Protein AF-A0A9X3XI86-F1 (afdb_monomer_lite)

pLDDT: mean 70.85, std 18.49, range [27.95, 94.06]

Radius of gyration: 23.56 Å; chains: 1; bounding box: 43×48×94 Å

Structure (mmCIF, N/CA/C/O backbone):
data_AF-A0A9X3XI86-F1
#
_entry.id   AF-A0A9X3XI86-F1
#
loop_
_atom_site.group_PDB
_atom_site.id
_atom_site.type_symbol
_atom_site.label_atom_id
_atom_site.label_alt_id
_atom_site.label_comp_id
_atom_site.label_asym_id
_atom_site.label_entity_id
_atom_site.label_seq_id
_atom_site.pdbx_PDB_ins_code
_atom_site.Cartn_x
_atom_site.Cartn_y
_atom_site.Cartn_z
_atom_site.occupancy
_atom_site.B_iso_or_equiv
_atom_site.auth_seq_id
_atom_site.auth_comp_id
_atom_site.auth_asym_id
_atom_site.auth_atom_id
_atom_site.pdbx_PDB_model_num
ATOM 1 N N . MET A 1 1 ? 13.837 18.001 6.842 1.00 54.91 1 MET A N 1
ATOM 2 C CA . MET A 1 1 ? 13.482 18.550 5.518 1.00 54.91 1 MET A CA 1
ATOM 3 C C . MET A 1 1 ? 12.473 17.592 4.917 1.00 54.91 1 MET A C 1
ATOM 5 O O . MET A 1 1 ? 12.705 16.396 5.018 1.00 54.91 1 MET A O 1
ATOM 9 N N . THR A 1 2 ? 11.344 18.091 4.417 1.00 64.25 2 THR A N 1
ATOM 10 C CA . THR A 1 2 ? 10.268 17.255 3.860 1.00 64.25 2 THR A CA 1
ATOM 11 C C . THR A 1 2 ? 10.349 17.310 2.344 1.00 64.25 2 THR A C 1
ATOM 13 O O . THR A 1 2 ? 10.398 18.408 1.793 1.00 64.25 2 THR A O 1
ATOM 16 N N . TYR A 1 3 ? 10.359 16.147 1.701 1.00 71.31 3 TYR A N 1
ATOM 17 C CA . TYR A 1 3 ? 10.294 16.020 0.246 1.00 71.31 3 TYR A CA 1
ATOM 18 C C . TYR A 1 3 ? 8.875 15.654 -0.180 1.00 71.31 3 TYR A C 1
ATOM 20 O O . TYR A 1 3 ? 8.107 15.098 0.607 1.00 71.31 3 TYR A O 1
ATOM 28 N N . TYR A 1 4 ? 8.524 15.935 -1.426 1.00 71.50 4 TYR A N 1
ATOM 29 C CA . TYR A 1 4 ? 7.213 15.610 -1.976 1.00 71.50 4 TYR A CA 1
ATOM 30 C C . TYR A 1 4 ? 7.333 14.758 -3.226 1.00 71.50 4 TYR A C 1
ATOM 32 O O . TYR A 1 4 ? 8.160 15.018 -4.095 1.00 71.50 4 TYR A O 1
ATOM 40 N N . TRP A 1 5 ? 6.439 13.782 -3.352 1.00 74.62 5 TRP A N 1
ATOM 41 C CA . TRP A 1 5 ? 6.165 13.116 -4.615 1.00 74.62 5 TRP A CA 1
ATOM 42 C C . TRP A 1 5 ? 4.811 13.577 -5.151 1.00 74.62 5 TRP A C 1
ATOM 44 O O . TRP A 1 5 ? 3.787 13.479 -4.475 1.00 74.62 5 TRP A O 1
ATOM 54 N N . ARG A 1 6 ? 4.800 14.097 -6.379 1.00 72.06 6 ARG A N 1
ATOM 55 C CA . ARG A 1 6 ? 3.582 14.482 -7.097 1.00 72.06 6 ARG A CA 1
ATOM 56 C C . ARG A 1 6 ? 3.394 13.578 -8.305 1.00 72.06 6 ARG A C 1
ATOM 58 O O . ARG A 1 6 ? 4.277 13.476 -9.163 1.00 72.06 6 ARG A O 1
ATOM 65 N N . HIS A 1 7 ? 2.235 12.932 -8.372 1.00 72.69 7 HIS A N 1
ATOM 66 C CA . HIS A 1 7 ? 1.850 12.118 -9.517 1.00 72.69 7 HIS A CA 1
ATOM 67 C C . HIS A 1 7 ? 0.662 12.741 -10.247 1.00 72.69 7 HIS A C 1
ATOM 69 O O . HIS A 1 7 ? -0.408 12.949 -9.669 1.00 72.69 7 HIS A O 1
ATOM 75 N N . PHE A 1 8 ? 0.865 13.030 -11.529 1.00 71.62 8 PHE A N 1
ATOM 76 C CA . PHE A 1 8 ? -0.151 13.559 -12.427 1.00 71.62 8 PHE A CA 1
ATOM 77 C C . PHE A 1 8 ? -0.636 12.452 -13.353 1.00 71.62 8 PHE A C 1
ATOM 79 O O . PHE A 1 8 ? 0.160 11.746 -13.971 1.00 71.62 8 PHE A O 1
ATOM 86 N N . THR A 1 9 ? -1.947 12.335 -13.487 1.00 69.12 9 THR A N 1
ATOM 87 C CA . THR A 1 9 ? -2.569 11.364 -14.384 1.00 69.12 9 THR A CA 1
ATOM 88 C C . THR A 1 9 ? -3.801 11.964 -15.015 1.00 69.12 9 THR A C 1
ATOM 90 O O . THR A 1 9 ? -4.471 12.821 -14.441 1.00 69.12 9 THR A O 1
ATOM 93 N N . THR A 1 10 ? -4.079 11.511 -16.224 1.00 68.56 10 THR A N 1
ATOM 94 C CA . THR A 1 10 ? -5.222 11.970 -17.012 1.00 68.56 10 THR A CA 1
ATOM 95 C C . THR A 1 10 ? -6.492 11.173 -16.709 1.00 68.56 10 THR A C 1
ATOM 97 O O . THR A 1 10 ? -7.590 11.662 -16.966 1.00 68.56 10 THR A O 1
ATOM 100 N N . SER A 1 11 ? -6.365 9.983 -16.108 1.00 70.44 11 SER A N 1
ATOM 101 C CA . SER A 1 11 ? -7.483 9.067 -15.845 1.00 70.44 11 SER A CA 1
ATOM 102 C C . SER A 1 11 ? -7.359 8.345 -14.486 1.00 70.44 11 SER A C 1
ATOM 104 O O . SER A 1 11 ? -7.201 7.121 -14.448 1.00 70.44 11 SER A O 1
ATOM 106 N N . PRO A 1 12 ? -7.464 9.069 -13.351 1.00 70.19 12 PRO A N 1
ATOM 107 C CA . PRO A 1 12 ? -7.212 8.545 -12.007 1.00 70.19 12 PRO A CA 1
ATOM 108 C C . PRO A 1 12 ? -7.866 7.208 -11.669 1.00 70.19 12 PRO A C 1
ATOM 110 O O . PRO A 1 12 ? -7.218 6.226 -11.300 1.00 70.19 12 PRO A O 1
ATOM 113 N N . THR A 1 13 ? -9.186 7.193 -11.803 1.00 74.19 13 THR A N 1
ATOM 114 C CA . THR A 1 13 ? -10.048 6.093 -11.393 1.00 74.19 13 THR A CA 1
ATOM 115 C C . THR A 1 13 ? -9.864 4.894 -12.309 1.00 74.19 13 THR A C 1
ATOM 117 O O . THR A 1 13 ? -9.854 3.755 -11.850 1.00 74.19 13 THR A O 1
ATOM 120 N N . GLU A 1 14 ? -9.664 5.143 -13.603 1.00 78.38 14 GLU A N 1
ATOM 121 C CA . GLU A 1 14 ? -9.429 4.093 -14.588 1.00 78.38 14 GLU A CA 1
ATOM 122 C C . GLU A 1 14 ? -8.083 3.404 -14.349 1.00 78.38 14 GLU A C 1
ATOM 124 O O . GLU A 1 14 ? -8.016 2.174 -14.330 1.00 78.38 14 GLU A O 1
ATOM 129 N N . THR A 1 15 ? -7.018 4.176 -14.111 1.00 80.38 15 THR A N 1
ATOM 130 C CA . THR A 1 15 ? -5.682 3.630 -13.845 1.00 80.38 15 THR A CA 1
ATOM 131 C C . THR A 1 15 ? -5.678 2.810 -12.557 1.00 80.38 15 THR A C 1
ATOM 133 O O . THR A 1 15 ? -5.161 1.694 -12.554 1.00 80.38 15 THR A O 1
ATOM 136 N N . ALA A 1 16 ? -6.320 3.300 -11.492 1.00 80.75 16 ALA A N 1
ATOM 137 C CA . ALA A 1 16 ? -6.490 2.564 -10.239 1.00 80.75 16 ALA A CA 1
ATOM 138 C C . ALA A 1 16 ? -7.275 1.251 -10.429 1.00 80.75 16 ALA A C 1
ATOM 140 O O . ALA A 1 16 ? -6.843 0.196 -9.960 1.00 80.75 16 ALA A O 1
ATOM 141 N N . ALA A 1 17 ? -8.388 1.285 -11.168 1.00 82.94 17 ALA A N 1
ATOM 142 C CA . ALA A 1 17 ? -9.198 0.100 -11.445 1.00 82.94 17 ALA A CA 1
ATOM 143 C C . ALA A 1 17 ? -8.429 -0.949 -12.263 1.00 82.94 17 ALA A C 1
ATOM 145 O O . ALA A 1 17 ? -8.437 -2.133 -11.917 1.00 82.94 17 ALA A O 1
ATOM 146 N N . LYS A 1 18 ? -7.715 -0.522 -13.314 1.00 86.69 18 LYS A N 1
ATOM 147 C CA . LYS A 1 18 ? -6.845 -1.401 -14.109 1.00 86.69 18 LYS A CA 1
ATOM 148 C C . LYS A 1 18 ? -5.740 -2.010 -13.254 1.00 86.69 18 LYS A C 1
ATOM 150 O O . LYS A 1 18 ? -5.465 -3.198 -13.382 1.00 86.69 18 LYS A O 1
ATOM 155 N N . ALA A 1 19 ? -5.154 -1.223 -12.358 1.00 84.75 19 ALA A N 1
ATOM 156 C CA . ALA A 1 19 ? -4.102 -1.682 -11.471 1.00 84.75 19 ALA A CA 1
ATOM 157 C C . ALA A 1 19 ? -4.586 -2.770 -10.501 1.00 84.75 19 ALA A C 1
ATOM 159 O O . ALA A 1 19 ? -3.963 -3.824 -10.393 1.00 84.75 19 ALA A O 1
ATOM 160 N N . LEU A 1 20 ? -5.741 -2.577 -9.860 1.00 86.75 20 LEU A N 1
ATOM 161 C CA . LEU A 1 20 ? -6.353 -3.614 -9.025 1.00 86.75 20 LEU A CA 1
ATOM 162 C C . LEU A 1 20 ? -6.705 -4.864 -9.846 1.00 86.75 20 LEU A C 1
ATOM 164 O O . LEU A 1 20 ? -6.421 -5.982 -9.415 1.00 86.75 20 LEU A O 1
ATOM 168 N N . ALA A 1 21 ? -7.260 -4.697 -11.049 1.00 87.50 21 ALA A N 1
ATOM 169 C CA . ALA A 1 21 ? -7.596 -5.817 -11.928 1.00 87.50 21 ALA A CA 1
ATOM 170 C C . ALA A 1 21 ? -6.358 -6.640 -12.317 1.00 87.50 21 ALA A C 1
ATOM 172 O O . ALA A 1 21 ? -6.365 -7.865 -12.192 1.00 87.50 21 ALA A O 1
ATOM 173 N N . SER A 1 22 ? -5.270 -5.983 -12.721 1.00 87.25 22 SER A N 1
ATOM 174 C CA . SER A 1 22 ? -4.024 -6.662 -13.082 1.00 87.25 22 SER A CA 1
ATOM 175 C C . SER A 1 22 ? -3.364 -7.360 -11.893 1.00 87.25 22 SER A C 1
ATOM 177 O O . SER A 1 22 ? -2.731 -8.402 -12.077 1.00 87.25 22 SER A O 1
ATOM 179 N N . ALA A 1 23 ? -3.511 -6.824 -10.673 1.00 85.12 23 ALA A N 1
ATOM 180 C CA . ALA A 1 23 ? -3.003 -7.449 -9.447 1.00 85.12 23 ALA A CA 1
ATOM 181 C C . ALA A 1 23 ? -3.769 -8.732 -9.146 1.00 85.12 23 ALA A C 1
ATOM 183 O O . ALA A 1 23 ? -3.166 -9.785 -8.938 1.00 85.12 23 ALA A O 1
ATOM 184 N N . ARG A 1 24 ? -5.103 -8.659 -9.184 1.00 86.00 24 ARG A N 1
ATOM 185 C CA . ARG A 1 24 ? -5.974 -9.812 -8.935 1.00 86.00 24 ARG A CA 1
ATOM 186 C C . ARG A 1 24 ? -5.757 -10.918 -9.968 1.00 86.00 24 ARG A C 1
ATOM 188 O O . ARG A 1 24 ? -5.639 -12.080 -9.599 1.00 86.00 24 ARG A O 1
ATOM 195 N N . ASN A 1 25 ? -5.624 -10.552 -11.241 1.00 84.75 25 ASN A N 1
ATOM 196 C CA . ASN A 1 25 ? -5.442 -11.510 -12.334 1.00 84.75 25 ASN A CA 1
ATOM 197 C C . ASN A 1 25 ? -3.993 -12.003 -12.485 1.00 84.75 25 ASN A C 1
ATOM 199 O O . ASN A 1 25 ? -3.723 -12.859 -13.325 1.00 84.75 25 ASN A O 1
ATOM 203 N N . GLY A 1 26 ? -3.040 -11.450 -11.724 1.00 80.50 26 GLY A N 1
ATOM 204 C CA . GLY A 1 26 ? -1.619 -11.787 -11.849 1.00 80.50 26 GLY A CA 1
ATOM 205 C C . GLY A 1 26 ? -1.005 -11.410 -13.206 1.00 80.50 26 GLY A C 1
ATOM 206 O O . GLY A 1 26 ? 0.041 -11.947 -13.577 1.00 80.50 26 GLY A O 1
ATOM 207 N N . SER A 1 27 ? -1.638 -10.497 -13.951 1.00 83.75 27 SER A N 1
ATOM 208 C CA . SER A 1 27 ? -1.278 -10.136 -15.329 1.00 83.75 27 SER A CA 1
ATOM 209 C C . SER A 1 27 ? -0.335 -8.937 -15.428 1.00 83.75 27 SER A C 1
ATOM 211 O O . SER A 1 27 ? 0.081 -8.584 -16.526 1.00 83.75 27 SER A O 1
ATOM 213 N N . PHE A 1 28 ? 0.058 -8.316 -14.310 1.00 78.06 28 PHE A N 1
ATOM 214 C CA . PHE A 1 28 ? 0.953 -7.149 -14.321 1.00 78.06 28 PHE A CA 1
ATOM 215 C C . PHE A 1 28 ? 2.247 -7.358 -15.128 1.00 78.06 28 PHE A C 1
ATOM 217 O O . PHE A 1 28 ? 2.716 -6.442 -15.798 1.00 78.06 28 PHE A O 1
ATOM 224 N N . ALA A 1 29 ? 2.826 -8.561 -15.075 1.00 73.06 29 ALA A N 1
ATOM 225 C CA . ALA A 1 29 ? 4.054 -8.889 -15.802 1.00 73.06 29 ALA A CA 1
ATOM 226 C C . ALA A 1 29 ? 3.858 -8.944 -17.330 1.00 73.06 29 ALA A C 1
ATOM 228 O O . ALA A 1 29 ? 4.818 -8.788 -18.078 1.00 73.06 29 ALA A O 1
ATOM 229 N N . GLN A 1 30 ? 2.621 -9.144 -17.788 1.00 79.38 30 GLN A N 1
ATOM 230 C CA . GLN A 1 30 ? 2.249 -9.215 -19.204 1.00 79.38 30 GLN A CA 1
ATOM 231 C C . GLN A 1 30 ? 1.921 -7.831 -19.780 1.00 79.38 30 GLN A C 1
ATOM 233 O O . GLN A 1 30 ? 1.787 -7.684 -20.992 1.00 79.38 30 GLN A O 1
ATOM 238 N N . LEU A 1 31 ? 1.793 -6.812 -18.923 1.00 80.50 31 LEU A N 1
ATOM 239 C CA . LEU A 1 31 ? 1.524 -5.450 -19.359 1.00 80.50 31 LEU A CA 1
ATOM 240 C C . LEU A 1 31 ? 2.741 -4.860 -20.084 1.00 80.50 31 LEU A C 1
ATOM 242 O O . LEU A 1 31 ? 3.884 -5.094 -19.651 1.00 80.50 31 LEU A O 1
ATOM 246 N N . PRO A 1 32 ? 2.510 -4.019 -21.110 1.00 82.06 32 PRO A N 1
ATOM 247 C CA . PRO A 1 32 ? 3.543 -3.149 -21.652 1.00 82.06 32 PRO A CA 1
ATOM 248 C C . PRO A 1 32 ? 4.256 -2.376 -20.526 1.00 82.06 32 PRO A C 1
ATOM 250 O O . PRO A 1 32 ? 3.604 -1.997 -19.548 1.00 82.06 32 PRO A O 1
ATOM 253 N N . PRO A 1 33 ? 5.573 -2.113 -20.628 1.00 76.88 33 PRO A N 1
ATOM 254 C CA . PRO A 1 33 ? 6.335 -1.453 -19.563 1.00 76.88 33 PRO A CA 1
ATOM 255 C C . PRO A 1 33 ? 5.711 -0.144 -19.057 1.00 76.88 33 PRO A C 1
ATOM 257 O O . PRO A 1 33 ? 5.650 0.076 -17.851 1.00 76.88 33 PRO A O 1
ATOM 260 N N . ILE A 1 34 ? 5.180 0.683 -19.962 1.00 76.56 34 ILE A N 1
ATOM 261 C CA . ILE A 1 34 ? 4.503 1.946 -19.626 1.00 76.56 34 ILE A CA 1
ATOM 262 C C . ILE A 1 34 ? 3.240 1.705 -18.787 1.00 76.56 34 ILE A C 1
ATOM 264 O O . ILE A 1 34 ? 3.081 2.299 -17.721 1.00 76.56 34 ILE A O 1
ATOM 268 N N . ASP A 1 35 ? 2.373 0.777 -19.196 1.00 80.50 35 ASP A N 1
ATOM 269 C CA . ASP A 1 35 ? 1.146 0.464 -18.452 1.00 80.50 35 ASP A CA 1
ATOM 270 C C . ASP A 1 35 ? 1.438 -0.185 -17.100 1.00 80.50 35 ASP A C 1
ATOM 272 O O . ASP A 1 35 ? 0.743 0.071 -16.116 1.00 80.50 35 ASP A O 1
ATOM 276 N N . ARG A 1 36 ? 2.506 -0.982 -17.026 1.00 79.38 36 ARG A N 1
ATOM 277 C CA . ARG A 1 36 ? 2.988 -1.568 -15.775 1.00 79.38 36 ARG A CA 1
ATOM 278 C C . ARG A 1 36 ? 3.418 -0.490 -14.787 1.00 79.38 36 ARG A C 1
ATOM 280 O O . ARG A 1 36 ? 3.022 -0.543 -13.627 1.00 79.38 36 ARG A O 1
ATOM 287 N N . VAL A 1 37 ? 4.186 0.498 -15.245 1.00 76.88 37 VAL A N 1
ATOM 288 C CA . VAL A 1 37 ? 4.617 1.648 -14.436 1.00 76.88 37 VAL A CA 1
ATOM 289 C C . VAL A 1 37 ? 3.412 2.444 -13.940 1.00 76.88 37 VAL A C 1
ATOM 291 O O . VAL A 1 37 ? 3.313 2.706 -12.741 1.00 76.88 37 VAL A O 1
ATOM 294 N N . ARG A 1 38 ? 2.482 2.800 -14.835 1.00 78.19 38 ARG A N 1
ATOM 295 C CA . ARG A 1 38 ? 1.251 3.535 -14.491 1.00 78.19 38 ARG A CA 1
ATOM 296 C C . ARG A 1 38 ? 0.464 2.827 -13.397 1.00 78.19 38 ARG A C 1
ATOM 298 O O . ARG A 1 38 ? 0.129 3.416 -12.372 1.00 78.19 38 ARG A O 1
ATOM 305 N N . GLN A 1 39 ? 0.215 1.536 -13.593 1.00 82.56 39 GLN A N 1
ATOM 306 C CA . GLN A 1 39 ? -0.562 0.744 -12.652 1.00 82.56 39 GLN A CA 1
ATOM 307 C C . GLN A 1 39 ? 0.183 0.518 -11.328 1.00 82.56 39 GLN A C 1
ATOM 309 O O . GLN A 1 39 ? -0.446 0.530 -10.275 1.00 82.56 39 GLN A O 1
ATOM 314 N N . LEU A 1 40 ? 1.515 0.385 -11.332 1.00 79.69 40 LEU A N 1
ATOM 315 C CA . LEU A 1 40 ? 2.283 0.275 -10.087 1.00 79.69 40 LEU A CA 1
ATOM 316 C C . LEU A 1 40 ? 2.269 1.569 -9.280 1.00 79.69 40 LEU A C 1
ATOM 318 O O . LEU A 1 40 ? 2.055 1.522 -8.072 1.00 79.69 40 LEU A O 1
ATOM 322 N N . ARG A 1 41 ? 2.414 2.726 -9.934 1.00 79.31 41 ARG A N 1
ATOM 323 C CA . ARG A 1 41 ? 2.249 4.032 -9.278 1.00 79.31 41 ARG A CA 1
ATOM 324 C C . ARG A 1 41 ? 0.863 4.161 -8.655 1.00 79.31 41 ARG A C 1
ATOM 326 O O . ARG A 1 41 ? 0.759 4.547 -7.495 1.00 79.31 41 ARG A O 1
ATOM 333 N N . ALA A 1 42 ? -0.182 3.768 -9.383 1.00 80.19 42 ALA A N 1
ATOM 334 C CA . ALA A 1 42 ? -1.543 3.775 -8.860 1.00 80.19 42 ALA A CA 1
ATOM 335 C C . ALA A 1 42 ? -1.717 2.836 -7.653 1.00 80.19 42 ALA A C 1
ATOM 337 O O . ALA A 1 42 ? -2.296 3.252 -6.654 1.00 80.19 42 ALA A O 1
ATOM 338 N N . LEU A 1 43 ? -1.170 1.613 -7.684 1.00 80.19 43 LEU A N 1
ATOM 339 C CA . LEU A 1 43 ? -1.210 0.707 -6.525 1.00 80.19 43 LEU A CA 1
ATOM 340 C C . LEU A 1 43 ? -0.489 1.277 -5.305 1.00 80.19 43 LEU A C 1
ATOM 342 O O . LEU A 1 43 ? -0.995 1.159 -4.196 1.00 80.19 43 LEU A O 1
ATOM 346 N N . LEU A 1 44 ? 0.671 1.908 -5.486 1.00 80.12 44 LEU A N 1
ATOM 347 C CA . LEU A 1 44 ? 1.404 2.520 -4.376 1.00 80.12 44 LEU A CA 1
ATOM 348 C C . LEU A 1 44 ? 0.621 3.678 -3.751 1.00 80.12 44 LEU A C 1
ATOM 350 O O . LEU A 1 44 ? 0.608 3.829 -2.531 1.00 80.12 44 LEU A O 1
ATOM 354 N N . LEU A 1 45 ? -0.075 4.464 -4.571 1.00 79.19 45 LEU A N 1
ATOM 355 C CA . LEU A 1 45 ? -0.953 5.528 -4.089 1.00 79.19 45 LEU A CA 1
ATOM 356 C C . LEU A 1 45 ? -2.149 4.962 -3.324 1.00 79.19 45 LEU A C 1
ATOM 358 O O . LEU A 1 45 ? -2.427 5.420 -2.218 1.00 79.19 45 LEU A O 1
ATOM 362 N N . LEU A 1 46 ? -2.793 3.916 -3.850 1.00 81.31 46 LEU A N 1
ATOM 363 C CA . LEU A 1 46 ? -3.863 3.198 -3.151 1.00 81.31 46 LEU A CA 1
ATOM 364 C C . LEU A 1 46 ? -3.380 2.592 -1.830 1.00 81.31 46 LEU A C 1
ATOM 366 O O . LEU A 1 46 ? -4.097 2.640 -0.837 1.00 81.31 46 LEU A O 1
ATOM 370 N N . SER A 1 47 ? -2.154 2.071 -1.795 1.00 84.38 47 SER A N 1
ATOM 371 C CA . SER A 1 47 ? -1.528 1.524 -0.594 1.00 84.38 47 SER A CA 1
ATOM 372 C C . SER A 1 47 ? -1.365 2.580 0.496 1.00 84.38 47 SER A C 1
ATOM 374 O O . SER A 1 47 ? -1.690 2.322 1.653 1.00 84.38 47 SER A O 1
ATOM 376 N N . LEU A 1 48 ? -0.839 3.756 0.143 1.00 83.75 48 LEU A N 1
ATOM 377 C CA . LEU A 1 48 ? -0.616 4.846 1.093 1.00 83.75 48 LEU A CA 1
ATOM 378 C C . LEU A 1 48 ? -1.925 5.518 1.516 1.00 83.75 48 LEU A C 1
ATOM 380 O O . LEU A 1 48 ? -2.054 5.877 2.680 1.00 83.75 48 LEU A O 1
ATOM 384 N N . GLN A 1 49 ? -2.896 5.645 0.608 1.00 82.00 49 GLN A N 1
ATOM 385 C CA . GLN A 1 49 ? -4.241 6.126 0.931 1.00 82.00 49 GLN A CA 1
ATOM 386 C C . GLN A 1 49 ? -4.968 5.144 1.849 1.00 82.00 49 GLN A C 1
ATOM 388 O O . GLN A 1 49 ? -5.498 5.543 2.875 1.00 82.00 49 GLN A O 1
ATOM 393 N N . GLY A 1 50 ? -4.975 3.852 1.518 1.00 84.50 50 GLY A N 1
ATOM 394 C CA . GLY A 1 50 ? -5.603 2.829 2.350 1.00 84.50 50 GLY A CA 1
ATOM 395 C C . GLY A 1 50 ? -4.974 2.763 3.741 1.00 84.50 50 GLY A C 1
ATOM 396 O O . GLY A 1 50 ? -5.682 2.575 4.726 1.00 84.50 50 GLY A O 1
ATOM 397 N N . ALA A 1 51 ? -3.659 2.988 3.841 1.00 88.06 51 ALA A N 1
ATOM 398 C CA . ALA A 1 51 ? -2.952 3.018 5.115 1.00 88.06 51 ALA A CA 1
ATOM 399 C C . ALA A 1 51 ? -3.435 4.122 6.068 1.00 88.06 51 ALA A C 1
ATOM 401 O O . ALA A 1 51 ? -3.272 3.965 7.276 1.00 88.06 51 ALA A O 1
ATOM 402 N N . THR A 1 52 ? -4.052 5.201 5.570 1.00 85.94 52 THR A N 1
ATOM 403 C CA . THR A 1 52 ? -4.584 6.251 6.449 1.00 85.94 52 THR A CA 1
ATOM 404 C C . THR A 1 52 ? -5.876 5.849 7.153 1.00 85.94 52 THR A C 1
ATOM 406 O O . THR A 1 52 ? -6.239 6.479 8.145 1.00 85.94 52 THR A O 1
ATOM 409 N N . LEU A 1 53 ? -6.564 4.806 6.663 1.00 85.31 53 LEU A N 1
ATOM 410 C CA . LEU A 1 53 ? -7.858 4.338 7.173 1.00 85.31 53 LEU A CA 1
ATOM 411 C C . LEU A 1 53 ? -8.873 5.478 7.358 1.00 85.31 53 LEU A C 1
ATOM 413 O O . LEU A 1 53 ? -9.614 5.507 8.343 1.00 85.31 53 LEU A O 1
ATOM 417 N N . SER A 1 54 ? -8.852 6.432 6.427 1.00 77.81 54 SER A N 1
ATOM 418 C CA . SER A 1 54 ? -9.628 7.666 6.469 1.00 77.81 54 SER A CA 1
ATOM 419 C C . SER A 1 54 ? -10.083 8.060 5.065 1.00 77.81 54 SER A C 1
ATOM 421 O O . SER A 1 54 ? -9.334 7.910 4.094 1.00 77.81 54 SER A O 1
ATOM 423 N N . ASP A 1 55 ? -11.302 8.590 4.964 1.00 69.81 55 ASP A N 1
ATOM 424 C CA . ASP A 1 55 ? -11.812 9.247 3.757 1.00 69.81 55 ASP A CA 1
ATOM 425 C C . ASP A 1 55 ? -11.531 10.760 3.747 1.00 69.81 55 ASP A C 1
ATOM 427 O O . ASP A 1 55 ? -11.803 11.438 2.753 1.00 69.81 55 ASP A O 1
ATOM 431 N N . ALA A 1 56 ? -10.956 11.296 4.830 1.00 67.25 56 ALA A N 1
ATOM 432 C CA . ALA A 1 56 ? -10.585 12.698 4.909 1.00 67.25 56 ALA A CA 1
ATOM 433 C C . ALA A 1 56 ? -9.359 12.988 4.023 1.00 67.25 56 ALA A C 1
ATOM 435 O O . ALA A 1 56 ? -8.375 12.239 4.056 1.00 67.25 56 ALA A O 1
ATOM 436 N N . PRO A 1 57 ? -9.373 14.095 3.259 1.00 56.66 57 PRO A N 1
ATOM 437 C CA . PRO A 1 57 ? -8.217 14.507 2.481 1.00 56.66 57 PRO A CA 1
ATOM 438 C C . PRO A 1 57 ? -7.062 14.863 3.422 1.00 56.66 57 PRO A C 1
ATOM 440 O O . PRO A 1 57 ? -7.196 15.712 4.303 1.00 56.66 57 PRO A O 1
ATOM 443 N N . GLY A 1 58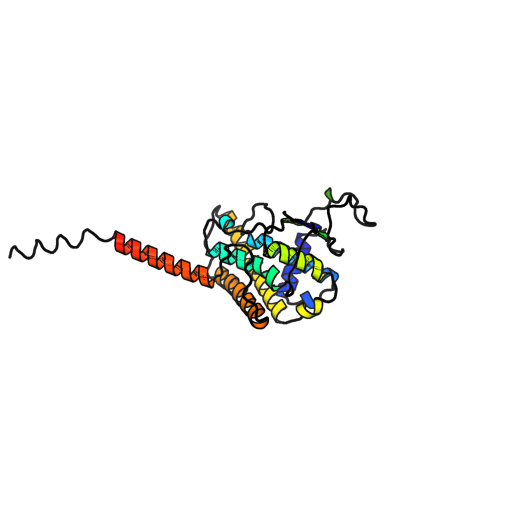 ? -5.917 14.218 3.221 1.00 62.44 58 GLY A N 1
ATOM 444 C CA . GLY A 1 58 ? -4.707 14.434 4.004 1.00 62.44 58 GLY A CA 1
ATOM 445 C C . GLY A 1 58 ? -3.449 14.136 3.189 1.00 62.44 58 GLY A C 1
ATOM 446 O O . GLY A 1 58 ? -3.539 13.534 2.114 1.00 62.44 58 GLY A O 1
ATOM 447 N N . PRO A 1 59 ? -2.271 14.573 3.664 1.00 64.00 59 PRO A N 1
ATOM 448 C CA . PRO A 1 59 ? -1.009 14.234 3.024 1.00 64.00 59 PRO A CA 1
ATOM 449 C C . PRO A 1 59 ? -0.807 12.716 3.048 1.00 64.00 59 PRO A C 1
ATOM 451 O O . PRO A 1 59 ? -0.743 12.093 4.107 1.00 64.00 59 PRO A O 1
ATOM 454 N N . LEU A 1 60 ? -0.693 12.105 1.867 1.00 67.81 60 LEU A N 1
ATOM 455 C CA . LEU A 1 60 ? -0.413 10.673 1.780 1.00 67.81 60 LEU A CA 1
ATOM 456 C C . LEU A 1 60 ? 1.000 10.407 2.277 1.00 67.81 60 LEU A C 1
ATOM 458 O O . LEU A 1 60 ? 1.917 11.165 1.963 1.00 67.81 60 LEU A O 1
ATOM 462 N N . GLY A 1 61 ? 1.175 9.313 3.016 1.00 65.50 61 GLY A N 1
ATOM 463 C CA . GLY A 1 61 ? 2.482 8.930 3.535 1.00 65.50 61 GLY A CA 1
ATOM 464 C C . GLY A 1 61 ? 2.891 9.617 4.840 1.00 65.50 61 GLY A C 1
ATOM 465 O O . GLY A 1 61 ? 3.934 9.251 5.382 1.00 65.50 61 GLY A O 1
ATOM 466 N N . ASP A 1 62 ? 2.082 10.531 5.382 1.00 76.56 62 ASP A N 1
ATOM 467 C CA . ASP A 1 62 ? 2.213 11.013 6.763 1.00 76.56 62 ASP A CA 1
ATOM 468 C C . ASP A 1 62 ? 1.566 10.004 7.722 1.00 76.56 62 ASP A C 1
ATOM 470 O O . ASP A 1 62 ? 0.426 10.138 8.167 1.00 76.56 62 ASP A O 1
ATOM 474 N N . LEU A 1 63 ? 2.270 8.892 7.925 1.00 80.81 63 LEU A N 1
ATOM 475 C CA . LEU A 1 63 ? 1.797 7.770 8.723 1.00 80.81 63 LEU A CA 1
ATOM 476 C C . LEU A 1 63 ? 2.484 7.785 10.085 1.00 80.81 63 LEU A C 1
ATOM 478 O O . LEU A 1 63 ? 3.708 7.871 10.173 1.00 80.81 63 LEU A O 1
ATOM 482 N N . GLY A 1 64 ? 1.691 7.628 11.141 1.00 83.25 64 GLY A N 1
ATOM 483 C CA . GLY A 1 64 ? 2.189 7.530 12.505 1.00 83.25 64 GLY A CA 1
ATOM 484 C C . GLY A 1 64 ? 1.147 6.944 13.460 1.00 83.25 64 GLY A C 1
ATOM 485 O O . GLY A 1 64 ? -0.035 6.881 13.120 1.00 83.25 64 GLY A O 1
ATOM 486 N N . PRO A 1 65 ? 1.544 6.523 14.674 1.00 82.88 65 PRO A N 1
ATOM 487 C CA . PRO A 1 65 ? 0.643 5.878 15.629 1.00 82.88 65 PRO A CA 1
ATOM 488 C C . PRO A 1 65 ? -0.534 6.762 16.052 1.00 82.88 65 PRO A C 1
ATOM 490 O O . PRO A 1 65 ? -1.620 6.254 16.331 1.00 82.88 65 PRO A O 1
ATOM 493 N N . SER A 1 66 ? -0.329 8.082 16.059 1.00 85.50 66 SER A N 1
ATOM 494 C CA . SER A 1 66 ? -1.354 9.088 16.354 1.00 85.50 66 SER A CA 1
ATOM 495 C C . SER A 1 66 ? -2.542 9.030 15.393 1.00 85.50 66 SER A C 1
ATOM 497 O O . SER A 1 66 ? -3.660 9.314 15.812 1.00 85.50 66 SER A O 1
ATOM 499 N N . LEU A 1 67 ? -2.330 8.602 14.143 1.00 84.81 67 LEU A N 1
ATOM 500 C CA . LEU A 1 67 ? -3.379 8.487 13.127 1.00 84.81 67 LEU A CA 1
ATOM 501 C C . LEU A 1 67 ? -4.449 7.452 13.499 1.00 84.81 67 LEU A C 1
ATOM 503 O O . LEU A 1 67 ? -5.599 7.553 13.082 1.00 84.81 67 LEU A O 1
ATOM 507 N N . TYR A 1 68 ? -4.080 6.458 14.306 1.00 86.81 68 TYR A N 1
ATOM 508 C CA . TYR A 1 68 ? -4.938 5.320 14.621 1.00 86.81 68 TYR A CA 1
ATOM 509 C C . TYR A 1 68 ? -5.636 5.448 15.979 1.00 86.81 68 TYR A C 1
ATOM 511 O O . TYR A 1 68 ? -6.225 4.476 16.444 1.00 86.81 68 TYR A O 1
ATOM 519 N N . ASN A 1 69 ? -5.578 6.619 16.629 1.00 84.06 69 ASN A N 1
ATOM 520 C CA . ASN A 1 69 ? -6.232 6.892 17.918 1.00 84.06 69 ASN A CA 1
ATOM 521 C C . ASN A 1 69 ? -5.914 5.849 19.012 1.00 84.06 69 ASN A C 1
ATOM 523 O O . ASN A 1 69 ? -6.780 5.482 19.803 1.00 84.06 69 ASN A O 1
ATOM 527 N N . GLY A 1 70 ? -4.682 5.326 19.032 1.00 80.62 70 GLY A N 1
ATOM 528 C CA . GLY A 1 70 ? -4.263 4.288 19.984 1.00 80.62 70 GLY A CA 1
ATOM 529 C C . GLY A 1 70 ? -4.846 2.892 19.725 1.00 80.62 70 GLY A C 1
ATOM 530 O O . GLY A 1 70 ? -4.666 2.004 20.549 1.00 80.62 70 GLY A O 1
ATOM 531 N N . ASN A 1 71 ? -5.531 2.670 18.599 1.00 87.44 71 ASN A N 1
ATOM 532 C CA . ASN A 1 71 ? -6.025 1.353 18.209 1.00 87.44 71 ASN A CA 1
ATOM 533 C C . ASN A 1 71 ? -4.915 0.555 17.501 1.00 87.44 71 ASN A C 1
ATOM 535 O O . ASN A 1 71 ? -4.586 0.818 16.340 1.00 87.44 71 ASN A O 1
ATOM 539 N N . ASP A 1 72 ? -4.361 -0.440 18.197 1.00 88.69 72 ASP A N 1
ATOM 540 C CA . ASP A 1 72 ? -3.271 -1.273 17.679 1.00 88.69 72 ASP A CA 1
ATOM 541 C C . ASP A 1 72 ? -3.675 -2.110 16.455 1.00 88.69 72 ASP A C 1
ATOM 543 O O . ASP A 1 72 ? -2.846 -2.335 15.576 1.00 88.69 72 ASP A O 1
ATOM 547 N N . GLU A 1 73 ? -4.938 -2.534 16.345 1.00 89.12 73 GLU A N 1
ATOM 548 C CA . GLU A 1 73 ? -5.432 -3.298 15.192 1.00 89.12 73 GLU A CA 1
ATOM 549 C C . GLU A 1 73 ? -5.489 -2.426 13.927 1.00 89.12 73 GLU A C 1
ATOM 551 O O . GLU A 1 73 ? -5.052 -2.842 12.850 1.00 89.12 73 GLU A O 1
ATOM 556 N N . ARG A 1 74 ? -5.948 -1.176 14.056 1.00 91.50 74 ARG A N 1
ATOM 557 C CA . ARG A 1 74 ? -5.903 -0.190 12.963 1.00 91.50 74 ARG A CA 1
ATOM 558 C C . ARG A 1 74 ? -4.470 0.188 12.611 1.00 91.50 74 ARG A C 1
ATOM 560 O O . ARG A 1 74 ? -4.147 0.260 11.430 1.00 91.50 74 ARG A O 1
ATOM 567 N N . ASN A 1 75 ? -3.604 0.366 13.607 1.00 91.62 75 ASN A N 1
ATOM 568 C CA . ASN A 1 75 ? -2.187 0.629 13.368 1.00 91.62 75 ASN A CA 1
ATOM 569 C C . ASN A 1 75 ? -1.531 -0.529 12.603 1.00 91.62 75 ASN A C 1
ATOM 571 O O . ASN A 1 75 ? -0.893 -0.290 11.582 1.00 91.62 75 ASN A O 1
ATOM 575 N N . ALA A 1 76 ? -1.746 -1.778 13.030 1.00 91.06 76 ALA A N 1
ATOM 576 C CA . ALA A 1 76 ? -1.231 -2.960 12.340 1.00 91.06 76 ALA A CA 1
ATOM 577 C C . ALA A 1 76 ? -1.767 -3.066 10.904 1.00 91.06 76 ALA A C 1
ATOM 579 O O . ALA A 1 76 ? -1.016 -3.390 9.986 1.00 91.06 76 ALA A O 1
ATOM 580 N N . THR A 1 77 ? -3.037 -2.718 10.694 1.00 91.75 77 THR A N 1
ATOM 581 C CA . THR A 1 77 ? -3.670 -2.668 9.370 1.00 91.75 77 THR A CA 1
ATOM 582 C C . THR A 1 77 ? -3.028 -1.614 8.468 1.00 91.75 77 THR A C 1
ATOM 584 O O . THR A 1 77 ? -2.587 -1.931 7.361 1.00 91.75 77 THR A O 1
ATOM 587 N N . GLY A 1 78 ? -2.924 -0.369 8.940 1.00 90.88 78 GLY A N 1
ATOM 588 C CA . GLY A 1 78 ? -2.297 0.713 8.184 1.00 90.88 78 GLY A CA 1
ATOM 589 C C . GLY A 1 78 ? -0.816 0.441 7.915 1.00 90.88 78 GLY A C 1
ATOM 590 O O . GLY A 1 78 ? -0.326 0.654 6.804 1.00 90.88 78 GLY A O 1
ATOM 591 N N . ALA A 1 79 ? -0.119 -0.153 8.887 1.00 91.50 79 ALA A N 1
ATOM 592 C CA . ALA A 1 79 ? 1.243 -0.636 8.726 1.00 91.50 79 ALA A CA 1
ATOM 593 C C . ALA A 1 79 ? 1.340 -1.736 7.661 1.00 91.50 79 ALA A C 1
ATOM 595 O O . ALA A 1 79 ? 2.206 -1.654 6.795 1.00 91.50 79 ALA A O 1
ATOM 596 N N . ALA A 1 80 ? 0.460 -2.740 7.673 1.00 92.69 80 ALA A N 1
ATOM 597 C CA . ALA A 1 80 ? 0.449 -3.797 6.665 1.00 92.69 80 ALA A CA 1
ATOM 598 C C . ALA A 1 80 ? 0.236 -3.237 5.256 1.00 92.69 80 ALA A C 1
ATOM 600 O O . ALA A 1 80 ? 0.982 -3.593 4.348 1.00 92.69 80 ALA A O 1
ATOM 601 N N . LEU A 1 81 ? -0.699 -2.306 5.059 1.00 91.62 81 LEU A N 1
ATOM 602 C CA . LEU A 1 81 ? -0.889 -1.667 3.755 1.00 91.62 81 LEU A CA 1
ATOM 603 C C . LEU A 1 81 ? 0.380 -0.926 3.329 1.00 91.62 81 LEU A C 1
ATOM 605 O O . LEU A 1 81 ? 0.986 -1.301 2.325 1.00 91.62 81 LEU A O 1
ATOM 609 N N . ALA A 1 82 ? 0.848 0.030 4.135 1.00 89.88 82 ALA A N 1
ATOM 610 C CA . ALA A 1 82 ? 2.021 0.853 3.838 1.00 89.88 82 ALA A CA 1
ATOM 611 C C . ALA A 1 82 ? 3.301 0.036 3.592 1.00 89.88 82 ALA A C 1
ATOM 613 O O . ALA A 1 82 ? 4.119 0.384 2.739 1.00 89.88 82 ALA A O 1
ATOM 614 N N . ARG A 1 83 ? 3.468 -1.087 4.300 1.00 89.69 83 ARG A N 1
ATOM 615 C CA . ARG A 1 83 ? 4.629 -1.977 4.182 1.00 89.69 83 ARG A CA 1
ATOM 616 C C . ARG A 1 83 ? 4.778 -2.592 2.794 1.00 89.69 83 ARG A C 1
ATOM 618 O O . ARG A 1 83 ? 5.896 -2.909 2.399 1.00 89.69 83 ARG A O 1
ATOM 625 N N . THR A 1 84 ? 3.697 -2.715 2.028 1.00 88.25 84 THR A N 1
ATOM 626 C CA . THR A 1 84 ? 3.754 -3.253 0.661 1.00 88.25 84 THR A CA 1
ATOM 627 C C . THR A 1 84 ? 4.736 -2.463 -0.208 1.00 88.25 84 THR A C 1
ATOM 629 O O . THR A 1 84 ? 5.523 -3.065 -0.933 1.00 88.25 84 THR A O 1
ATOM 632 N N . ALA A 1 85 ? 4.779 -1.134 -0.067 1.00 81.62 85 ALA A N 1
ATOM 633 C CA . ALA A 1 85 ? 5.732 -0.288 -0.785 1.00 81.62 85 ALA A CA 1
ATOM 634 C C . ALA A 1 85 ? 7.198 -0.605 -0.441 1.00 81.62 85 ALA A C 1
ATOM 636 O O . ALA A 1 85 ? 8.060 -0.558 -1.313 1.00 81.62 85 ALA A O 1
ATOM 637 N N . LEU A 1 86 ? 7.474 -0.970 0.814 1.00 81.06 86 LEU A N 1
ATOM 638 C CA . LEU A 1 86 ? 8.816 -1.327 1.284 1.00 81.06 86 LEU A CA 1
ATOM 639 C C . LEU A 1 86 ? 9.250 -2.711 0.822 1.00 81.06 86 LEU A C 1
ATOM 641 O O . LEU A 1 86 ? 10.410 -2.902 0.491 1.00 81.06 86 LEU A O 1
ATOM 645 N N . VAL A 1 87 ? 8.320 -3.664 0.781 1.00 83.31 87 VAL A N 1
ATOM 646 C CA . VAL A 1 87 ? 8.597 -5.025 0.301 1.00 83.31 87 VAL A CA 1
ATOM 647 C C . VAL A 1 87 ? 8.817 -5.044 -1.218 1.00 83.31 87 VAL A C 1
ATOM 649 O O . VAL A 1 87 ? 9.553 -5.888 -1.721 1.00 83.31 87 VAL A O 1
ATOM 652 N N . LEU A 1 88 ? 8.192 -4.116 -1.951 1.00 78.56 88 LEU A N 1
ATOM 653 C CA . LEU A 1 88 ? 8.384 -3.950 -3.396 1.00 78.56 88 LEU A CA 1
ATOM 654 C C . LEU A 1 88 ? 9.643 -3.153 -3.759 1.00 78.56 88 LEU A C 1
ATOM 656 O O . LEU A 1 88 ? 10.111 -3.255 -4.894 1.00 78.56 88 LEU A O 1
ATOM 660 N N . ALA A 1 89 ? 10.171 -2.344 -2.840 1.00 74.38 89 ALA A N 1
ATOM 661 C CA . ALA A 1 89 ? 11.414 -1.625 -3.069 1.00 74.38 89 ALA A CA 1
ATOM 662 C C . ALA A 1 89 ? 12.597 -2.610 -3.114 1.00 74.38 89 ALA A C 1
ATOM 664 O O . ALA A 1 89 ? 12.667 -3.524 -2.291 1.00 74.38 89 ALA A O 1
ATOM 665 N N . PRO A 1 90 ? 13.541 -2.452 -4.059 1.00 64.69 90 PRO A N 1
ATOM 666 C CA . PRO A 1 90 ? 14.750 -3.252 -4.069 1.00 64.69 90 PRO A CA 1
ATOM 667 C C . PRO A 1 90 ? 15.562 -3.052 -2.788 1.00 64.69 90 PRO A C 1
ATOM 669 O O . PRO A 1 90 ? 15.564 -1.961 -2.209 1.00 64.69 90 PRO A O 1
ATOM 672 N N . PRO A 1 91 ? 16.321 -4.080 -2.381 1.00 58.91 91 PRO A N 1
ATOM 673 C CA . PRO A 1 91 ? 17.233 -3.972 -1.256 1.00 58.91 91 PRO A CA 1
ATOM 674 C C . PRO A 1 91 ? 18.326 -2.931 -1.545 1.00 58.91 91 PRO A C 1
ATOM 676 O O . PRO A 1 91 ? 19.070 -3.043 -2.518 1.00 58.91 91 PRO A O 1
ATOM 679 N N . GLY A 1 92 ? 18.429 -1.916 -0.685 1.00 56.88 92 GLY A N 1
ATOM 680 C CA . GLY A 1 92 ? 19.437 -0.860 -0.773 1.00 56.88 92 GLY A CA 1
ATOM 681 C C . GLY A 1 92 ? 19.066 0.384 0.037 1.00 56.88 92 GLY A C 1
ATOM 682 O O . GLY A 1 92 ? 17.913 0.572 0.424 1.00 56.88 92 GLY A O 1
ATOM 683 N N . ASN A 1 93 ? 20.050 1.251 0.291 1.00 52.62 93 ASN A N 1
ATOM 684 C CA . ASN A 1 93 ? 19.805 2.550 0.914 1.00 52.62 93 ASN A CA 1
ATOM 685 C C . ASN A 1 93 ? 19.243 3.507 -0.138 1.00 52.62 93 ASN A C 1
ATOM 687 O O . ASN A 1 93 ? 19.978 4.048 -0.963 1.00 52.62 93 ASN A O 1
ATOM 691 N N . VAL A 1 94 ? 17.931 3.705 -0.105 1.00 56.34 94 VAL A N 1
ATOM 692 C CA . VAL A 1 94 ? 17.268 4.753 -0.872 1.00 56.34 94 VAL A CA 1
ATOM 693 C C . VAL A 1 94 ? 17.486 6.083 -0.161 1.00 56.34 94 VAL A C 1
ATOM 695 O O . VAL A 1 94 ? 16.985 6.286 0.942 1.00 56.34 94 VAL A O 1
ATOM 698 N N . VAL A 1 95 ? 18.209 6.997 -0.803 1.00 59.16 95 VAL A N 1
ATOM 699 C CA . VAL A 1 95 ? 18.312 8.390 -0.360 1.00 59.16 95 VAL A CA 1
ATOM 700 C C . VAL A 1 95 ? 17.516 9.240 -1.339 1.00 59.16 95 VAL A C 1
ATOM 702 O O . VAL A 1 95 ? 17.836 9.287 -2.523 1.00 59.16 95 VAL A O 1
ATOM 705 N N . LEU A 1 96 ? 16.456 9.877 -0.843 1.00 62.69 96 LEU A N 1
ATOM 706 C CA . LEU A 1 96 ? 15.753 10.940 -1.553 1.00 62.69 96 LEU A CA 1
ATOM 707 C C . LEU A 1 96 ? 16.273 12.267 -1.010 1.00 62.69 96 LEU A C 1
ATOM 709 O O . LEU A 1 96 ? 16.161 12.523 0.188 1.00 62.69 96 LEU A O 1
ATOM 713 N N . ASP A 1 97 ? 16.859 13.082 -1.878 1.00 71.25 97 ASP A N 1
ATOM 714 C CA . ASP A 1 97 ? 17.408 14.398 -1.547 1.00 71.25 97 ASP A CA 1
ATOM 715 C C . ASP A 1 97 ? 16.678 15.550 -2.264 1.00 71.25 97 ASP A C 1
ATOM 717 O O . ASP A 1 97 ? 17.007 16.721 -2.049 1.00 71.25 97 ASP A O 1
ATOM 721 N N . GLN A 1 98 ? 15.666 15.231 -3.083 1.00 74.38 98 GLN A N 1
ATOM 722 C CA . GLN A 1 98 ? 14.886 16.170 -3.891 1.00 74.38 98 GLN A CA 1
ATOM 723 C C . GLN A 1 98 ? 13.412 15.751 -4.009 1.00 74.38 98 GLN A C 1
ATOM 725 O O . GLN A 1 98 ? 13.060 14.584 -3.823 1.00 74.38 98 GLN A O 1
ATOM 730 N N . ASP A 1 99 ? 12.555 16.714 -4.360 1.00 74.94 99 ASP A N 1
ATOM 731 C CA . ASP A 1 99 ? 11.171 16.442 -4.750 1.00 74.94 99 ASP A CA 1
ATOM 732 C C . ASP A 1 99 ? 11.119 15.603 -6.032 1.00 74.94 99 ASP A C 1
ATOM 734 O O . ASP A 1 99 ? 12.013 15.656 -6.881 1.00 74.94 99 ASP A O 1
ATOM 738 N N . VAL A 1 100 ? 10.035 14.846 -6.181 1.00 75.00 100 VAL A N 1
ATOM 739 C CA . VAL A 1 100 ? 9.798 13.939 -7.299 1.00 75.00 100 VAL A CA 1
ATOM 740 C C . VAL A 1 100 ? 8.512 14.311 -8.021 1.00 75.00 100 VAL A C 1
ATOM 742 O O . VAL A 1 100 ? 7.442 14.395 -7.417 1.00 75.00 100 VAL A O 1
ATOM 745 N N . LEU A 1 101 ? 8.589 14.449 -9.342 1.00 75.44 101 LEU A N 1
ATOM 746 C CA . LEU A 1 101 ? 7.423 14.623 -10.207 1.00 75.44 101 LEU A CA 1
ATOM 747 C C . LEU A 1 101 ? 7.313 13.453 -11.182 1.00 75.44 101 LEU A C 1
ATOM 749 O O . LEU A 1 101 ? 8.313 12.964 -11.701 1.00 75.44 101 LEU A O 1
ATOM 753 N N . SER A 1 102 ? 6.093 12.983 -11.426 1.00 74.25 102 SER A N 1
ATOM 754 C CA . SER A 1 102 ? 5.835 11.861 -12.333 1.00 74.25 102 SER A CA 1
ATOM 755 C C . SER A 1 102 ? 4.502 12.007 -13.062 1.00 74.25 102 SER A C 1
ATOM 757 O O . SER A 1 102 ? 3.556 12.567 -12.509 1.00 74.25 102 SER A O 1
ATOM 759 N N . TRP A 1 103 ? 4.423 11.441 -14.269 1.00 74.31 103 TRP A N 1
ATOM 760 C CA . TRP A 1 103 ? 3.233 11.440 -15.128 1.00 74.31 103 TRP A CA 1
ATOM 761 C C . TRP A 1 103 ? 2.958 10.044 -15.684 1.00 74.31 103 TRP A C 1
ATOM 763 O O . TRP A 1 103 ? 3.863 9.211 -15.694 1.00 74.31 103 TRP A O 1
ATOM 773 N N . ASP A 1 104 ? 1.745 9.794 -16.176 1.00 67.56 104 ASP A N 1
ATOM 774 C CA . ASP A 1 104 ? 1.352 8.511 -16.781 1.00 67.56 104 ASP A CA 1
ATOM 775 C C . ASP A 1 104 ? 2.360 7.981 -17.820 1.00 67.56 104 ASP A C 1
ATOM 777 O O . ASP A 1 104 ? 2.665 6.793 -17.822 1.00 67.56 104 ASP A O 1
ATOM 781 N N . ASP A 1 105 ? 2.917 8.847 -18.669 1.00 68.81 105 ASP A N 1
ATOM 782 C CA . ASP A 1 105 ? 3.760 8.449 -19.814 1.00 68.81 105 ASP A CA 1
ATOM 783 C C . ASP A 1 105 ? 5.200 8.929 -19.747 1.00 68.81 105 ASP A C 1
ATOM 785 O O . ASP A 1 105 ? 5.949 8.806 -20.716 1.00 68.81 105 ASP A O 1
ATOM 789 N N . ALA A 1 106 ? 5.599 9.487 -18.609 1.00 69.25 106 ALA A N 1
ATOM 790 C CA . ALA A 1 106 ? 6.928 10.044 -18.456 1.00 69.25 106 ALA A CA 1
ATOM 791 C C . ALA A 1 106 ? 7.706 9.349 -17.330 1.00 69.25 106 ALA A C 1
ATOM 793 O O . ALA A 1 106 ? 7.135 8.982 -16.283 1.00 69.25 106 ALA A O 1
ATOM 794 N N . PRO A 1 107 ? 9.034 9.209 -17.506 1.00 65.31 107 PRO A N 1
ATOM 795 C CA . PRO A 1 107 ? 9.937 8.942 -16.400 1.00 65.31 107 PRO A CA 1
ATOM 796 C C . PRO A 1 107 ? 9.715 9.954 -15.275 1.00 65.31 107 PRO A C 1
ATOM 798 O O . PRO A 1 107 ? 9.327 11.100 -15.511 1.00 65.31 107 PRO A O 1
ATOM 801 N N . ALA A 1 108 ? 9.945 9.520 -14.038 1.00 71.81 108 ALA A N 1
ATOM 802 C CA . ALA A 1 108 ? 9.943 10.462 -12.931 1.00 71.81 108 ALA A CA 1
ATOM 803 C C . ALA A 1 108 ? 11.160 11.392 -13.040 1.00 71.81 108 ALA A C 1
ATOM 805 O O . ALA A 1 108 ? 12.240 10.948 -13.432 1.00 71.81 108 ALA A O 1
ATOM 806 N N . ILE A 1 109 ? 10.986 12.657 -12.667 1.00 70.44 109 ILE A N 1
ATOM 807 C CA . ILE A 1 109 ? 12.073 13.631 -12.554 1.00 70.44 109 ILE A CA 1
ATOM 808 C C . ILE A 1 109 ? 12.295 13.980 -11.083 1.00 70.44 109 ILE A C 1
ATOM 810 O O . ILE A 1 109 ? 11.331 14.132 -10.329 1.00 70.44 109 ILE A O 1
ATOM 814 N N . THR A 1 110 ? 13.561 14.097 -10.687 1.00 72.31 110 THR A N 1
ATOM 815 C CA . THR A 1 110 ? 13.987 14.585 -9.371 1.00 72.31 110 THR A CA 1
ATOM 816 C C . THR A 1 110 ? 14.470 16.025 -9.513 1.00 72.31 110 THR A C 1
ATOM 818 O O . THR A 1 110 ? 15.211 16.336 -10.448 1.00 72.31 110 THR A O 1
ATOM 821 N N . GLY A 1 111 ? 14.039 16.917 -8.628 1.00 65.38 111 GLY A N 1
ATOM 822 C CA . GLY A 1 111 ? 14.503 18.302 -8.634 1.00 65.38 111 GLY A CA 1
ATOM 823 C C . GLY A 1 111 ? 13.564 19.264 -7.923 1.00 65.38 111 GLY A C 1
ATOM 824 O O . GLY A 1 111 ? 12.410 18.951 -7.645 1.00 65.38 111 GLY A O 1
ATOM 825 N N . SER A 1 112 ? 14.059 20.472 -7.650 1.00 57.84 112 SER A N 1
ATOM 826 C CA . SER A 1 112 ? 13.209 21.598 -7.252 1.00 57.84 112 SER A CA 1
ATOM 827 C C . SER A 1 112 ? 12.221 21.887 -8.378 1.00 57.84 112 SER A C 1
ATOM 829 O O . SER A 1 112 ? 12.651 21.927 -9.527 1.00 57.84 112 SER A O 1
ATOM 831 N N . ILE A 1 113 ? 10.936 22.088 -8.056 1.00 52.44 113 ILE A N 1
ATOM 832 C CA . ILE A 1 113 ? 9.851 22.361 -9.018 1.00 52.44 113 ILE A CA 1
ATOM 833 C C . ILE A 1 113 ? 10.348 23.353 -10.090 1.00 52.44 113 ILE A C 1
ATOM 835 O O . ILE A 1 113 ? 10.463 24.545 -9.794 1.00 52.44 113 ILE A O 1
ATOM 839 N N . PRO A 1 114 ? 10.678 22.909 -11.318 1.00 45.94 114 PRO A N 1
ATOM 840 C CA . PRO A 1 114 ? 11.061 23.840 -12.360 1.00 45.94 114 PRO A CA 1
ATOM 841 C C . PRO A 1 114 ? 9.798 24.560 -12.850 1.00 45.94 114 PRO A C 1
ATOM 843 O O . PRO A 1 114 ? 8.719 23.960 -12.842 1.00 45.94 114 PRO A O 1
ATOM 846 N N . PRO A 1 115 ? 9.884 25.810 -13.337 1.00 44.38 115 PRO A N 1
ATOM 847 C CA . PRO A 1 115 ? 8.881 26.303 -14.273 1.00 44.38 115 PRO A CA 1
ATOM 848 C C . PRO A 1 115 ? 8.870 25.342 -15.473 1.00 44.38 115 PRO A C 1
ATOM 850 O O . PRO A 1 115 ? 9.855 25.218 -16.202 1.00 44.38 115 PRO A O 1
ATOM 853 N N . ILE A 1 116 ? 7.798 24.560 -15.600 1.00 47.72 116 ILE A N 1
ATOM 854 C CA . ILE A 1 116 ? 7.743 23.395 -16.487 1.00 47.72 116 ILE A CA 1
ATOM 855 C C . ILE A 1 116 ? 7.584 23.869 -17.931 1.00 47.72 116 ILE A C 1
ATOM 857 O O . ILE A 1 116 ? 6.491 24.221 -18.362 1.00 47.72 116 ILE A O 1
ATOM 861 N N . ASN A 1 117 ? 8.679 23.856 -18.689 1.00 44.03 117 ASN A N 1
ATOM 862 C CA . ASN A 1 117 ? 8.654 23.989 -20.144 1.00 44.03 117 ASN A CA 1
ATOM 863 C C . ASN A 1 117 ? 9.219 22.704 -20.768 1.00 44.03 117 ASN A C 1
ATOM 865 O O . ASN A 1 117 ? 10.352 22.662 -21.245 1.00 44.03 117 ASN A O 1
ATOM 869 N N . ILE A 1 118 ? 8.445 21.617 -20.664 1.00 44.78 118 ILE A N 1
ATOM 870 C CA . ILE A 1 118 ? 8.740 20.330 -21.306 1.00 44.78 118 ILE A CA 1
ATOM 871 C C . ILE A 1 118 ? 7.961 20.295 -22.631 1.00 44.78 118 ILE A C 1
ATOM 873 O O . ILE A 1 118 ? 6.732 20.395 -22.597 1.00 44.78 118 ILE A O 1
ATOM 877 N N . PRO A 1 119 ? 8.626 20.148 -23.793 1.00 39.84 119 PRO A N 1
ATOM 878 C CA . PRO A 1 119 ? 7.947 20.071 -25.084 1.00 39.84 119 PRO A CA 1
ATOM 879 C C . PRO A 1 119 ? 6.908 18.939 -25.104 1.00 39.84 119 PRO A C 1
ATOM 881 O O . PRO A 1 119 ? 7.251 17.779 -24.892 1.00 39.84 119 PRO A O 1
ATOM 884 N N . GLY A 1 120 ? 5.641 19.280 -25.357 1.00 45.72 120 GLY A N 1
ATOM 885 C CA . GLY A 1 120 ? 4.527 18.322 -25.429 1.00 45.72 120 GLY A CA 1
ATOM 886 C C . GLY A 1 120 ? 3.698 18.161 -24.147 1.00 45.72 120 GLY A C 1
ATOM 887 O O . GLY A 1 120 ? 2.687 17.465 -24.183 1.00 45.72 120 GLY A O 1
ATOM 888 N N . LEU A 1 121 ? 4.064 18.821 -23.044 1.00 42.12 121 LEU A N 1
ATOM 889 C CA . LEU A 1 121 ? 3.257 18.881 -21.820 1.00 42.12 121 LEU A CA 1
ATOM 890 C C . LEU A 1 121 ? 2.582 20.264 -21.714 1.00 42.12 121 LEU A C 1
ATOM 892 O O . LEU A 1 121 ? 3.219 21.261 -22.063 1.00 42.12 121 LEU A O 1
ATOM 896 N N . PRO A 1 122 ? 1.325 20.377 -21.238 1.00 42.09 122 PRO A N 1
ATOM 897 C CA . PRO A 1 122 ? 0.730 21.677 -20.951 1.00 42.09 122 PRO A CA 1
ATOM 898 C C . PRO A 1 122 ? 1.635 22.463 -19.995 1.00 42.09 122 PRO A C 1
ATOM 900 O O . PRO A 1 122 ? 1.959 21.986 -18.908 1.00 42.09 122 PRO A O 1
ATOM 903 N N . THR A 1 123 ? 2.030 23.675 -20.392 1.00 44.72 123 THR A N 1
ATOM 904 C CA . THR A 1 123 ? 2.854 24.600 -19.586 1.00 44.72 123 THR A CA 1
ATOM 905 C C . THR A 1 123 ? 2.164 25.039 -18.294 1.00 44.72 123 THR A C 1
ATOM 907 O O . THR A 1 123 ? 2.781 25.661 -17.435 1.00 44.72 123 THR A O 1
ATOM 910 N N . ASP A 1 124 ? 0.885 24.691 -18.150 1.00 46.03 124 ASP A N 1
ATOM 911 C CA . ASP A 1 124 ? 0.049 24.966 -16.996 1.00 46.03 124 ASP A CA 1
ATOM 912 C C . ASP A 1 124 ? -0.290 23.659 -16.259 1.00 46.03 124 ASP A C 1
ATOM 914 O O . ASP A 1 124 ? -1.413 23.159 -16.257 1.00 46.03 124 ASP A O 1
ATOM 918 N N . VAL A 1 125 ? 0.719 23.059 -15.623 1.00 43.44 125 VAL A N 1
ATOM 919 C CA . VAL A 1 125 ? 0.559 21.888 -14.731 1.00 43.44 125 VAL A CA 1
ATOM 920 C C . VAL A 1 125 ? -0.343 22.157 -13.521 1.00 43.44 125 VAL A C 1
ATOM 922 O O . VAL A 1 125 ? -0.733 21.215 -12.835 1.00 43.44 125 VAL A O 1
ATOM 925 N N . SER A 1 126 ? -0.703 23.419 -13.273 1.00 44.16 126 SER A N 1
ATOM 926 C CA . SER A 1 126 ? -1.724 23.802 -12.295 1.00 44.16 126 SER A CA 1
ATOM 927 C C . SER A 1 126 ? -3.141 23.365 -12.710 1.00 44.16 126 SER A C 1
ATOM 929 O O . SER A 1 126 ? -4.012 23.235 -11.853 1.00 44.16 126 SER A O 1
ATOM 931 N N . ALA A 1 127 ? -3.357 23.087 -14.004 1.00 41.00 127 ALA A N 1
ATOM 932 C CA . ALA A 1 127 ? -4.648 22.705 -14.576 1.00 41.00 127 ALA A CA 1
ATOM 933 C C . ALA A 1 127 ? -4.856 21.184 -14.711 1.00 41.00 127 ALA A C 1
ATOM 935 O O . ALA A 1 127 ? -5.971 20.744 -14.995 1.00 41.00 127 ALA A O 1
ATOM 936 N N . LEU A 1 128 ? -3.813 20.365 -14.518 1.00 44.88 128 LEU A N 1
ATOM 937 C CA . LEU A 1 128 ? -3.961 18.908 -14.494 1.00 44.88 128 LEU A CA 1
ATOM 938 C C . LEU A 1 128 ? -4.356 18.467 -13.079 1.00 44.88 128 LEU A C 1
ATOM 940 O O . LEU A 1 128 ? -3.630 18.784 -12.133 1.00 44.88 128 LEU A O 1
ATOM 944 N N . PRO A 1 129 ? -5.456 17.717 -12.898 1.00 48.94 129 PRO A N 1
ATOM 945 C CA . PRO A 1 129 ? -5.787 17.170 -11.592 1.00 48.94 129 PRO A CA 1
ATOM 946 C C . PRO A 1 129 ? -4.677 16.199 -11.170 1.00 48.94 129 PRO A C 1
ATOM 948 O O . PRO A 1 129 ? -4.515 15.119 -11.738 1.00 48.94 129 PRO A O 1
ATOM 951 N N . ALA A 1 130 ? -3.865 16.597 -10.188 1.00 52.97 130 ALA A N 1
ATOM 952 C CA . ALA A 1 130 ? -2.914 15.690 -9.563 1.00 52.97 130 ALA A CA 1
ATOM 953 C C . ALA A 1 130 ? -3.702 14.550 -8.904 1.00 52.97 130 ALA A C 1
ATOM 955 O O . ALA A 1 130 ? -4.635 14.813 -8.145 1.00 52.97 130 ALA A O 1
ATOM 956 N N . LEU A 1 131 ? -3.327 13.292 -9.166 1.00 51.75 131 LEU A N 1
ATOM 957 C CA . LEU A 1 131 ? -3.957 12.160 -8.476 1.00 51.75 131 LEU A CA 1
ATOM 958 C C . LEU A 1 131 ? -3.630 12.184 -6.989 1.00 51.75 131 LEU A C 1
ATOM 960 O O . LEU A 1 131 ? -4.423 11.742 -6.165 1.00 51.75 131 LEU A O 1
ATOM 964 N N . ALA A 1 132 ? -2.428 12.658 -6.665 1.00 53.66 132 ALA A N 1
ATOM 965 C CA . ALA A 1 132 ? -1.928 12.676 -5.312 1.00 53.66 132 ALA A CA 1
ATOM 966 C C . ALA A 1 132 ? -0.729 13.613 -5.170 1.00 53.66 132 ALA A C 1
ATOM 968 O O . ALA A 1 132 ? 0.199 13.609 -5.987 1.00 53.66 132 ALA A O 1
ATOM 969 N N . VAL A 1 133 ? -0.729 14.354 -4.065 1.00 53.00 133 VAL A N 1
ATOM 970 C CA . VAL A 1 133 ? 0.478 14.933 -3.478 1.00 53.00 133 VAL A CA 1
ATOM 971 C C . VAL A 1 133 ? 0.824 14.066 -2.272 1.00 53.00 133 VAL A C 1
ATOM 973 O O . VAL A 1 133 ? 0.116 14.078 -1.266 1.00 53.00 133 VAL A O 1
ATOM 976 N N . VAL A 1 134 ? 1.889 13.277 -2.395 1.00 53.72 134 VAL A N 1
ATOM 977 C CA . VAL A 1 134 ? 2.423 12.446 -1.314 1.00 53.72 134 VAL A CA 1
ATOM 978 C C . VAL A 1 134 ? 3.513 13.241 -0.615 1.00 53.72 134 VAL A C 1
ATOM 980 O O . VAL A 1 134 ? 4.515 13.611 -1.232 1.00 53.72 134 VAL A O 1
ATOM 983 N N . ALA A 1 135 ? 3.325 13.515 0.671 1.00 54.91 135 ALA A N 1
ATOM 984 C CA . ALA A 1 135 ? 4.392 14.060 1.491 1.00 54.91 135 ALA A CA 1
ATOM 985 C C . ALA A 1 135 ? 5.295 12.896 1.916 1.00 54.91 135 ALA A C 1
ATOM 987 O O . ALA A 1 135 ? 4.850 11.925 2.528 1.00 54.91 135 ALA A O 1
ATOM 988 N N . ILE A 1 136 ? 6.578 12.969 1.576 1.00 60.97 136 ILE A N 1
ATOM 989 C CA . ILE A 1 136 ? 7.561 11.945 1.925 1.00 60.97 136 ILE A CA 1
ATOM 990 C C . ILE A 1 136 ? 8.014 12.225 3.361 1.00 60.97 136 ILE A C 1
ATOM 992 O O . ILE A 1 136 ? 9.057 12.830 3.600 1.00 60.97 136 ILE A O 1
ATOM 996 N N . VAL A 1 137 ? 7.160 11.856 4.318 1.00 60.84 137 VAL A N 1
ATOM 997 C CA . VAL A 1 137 ? 7.406 12.022 5.763 1.00 60.84 137 VAL A CA 1
ATOM 998 C C . VAL A 1 137 ? 7.760 10.682 6.416 1.00 60.84 137 VAL A C 1
ATOM 1000 O O . VAL A 1 137 ? 8.563 10.649 7.344 1.00 60.84 137 VAL A O 1
ATOM 1003 N N . SER A 1 138 ? 7.229 9.567 5.898 1.00 68.44 138 SER A N 1
ATOM 1004 C CA . SER A 1 138 ? 7.508 8.211 6.392 1.00 68.44 138 SER A CA 1
ATOM 1005 C C . SER A 1 138 ? 8.423 7.393 5.474 1.00 68.44 138 SER A C 1
ATOM 1007 O O . SER A 1 138 ? 8.554 7.654 4.275 1.00 68.44 138 SER A O 1
ATOM 1009 N N . VAL A 1 139 ? 9.016 6.333 6.037 1.00 72.75 139 VAL A N 1
ATOM 1010 C CA . VAL A 1 139 ? 9.874 5.375 5.318 1.00 72.75 139 VAL A CA 1
ATOM 1011 C C . VAL A 1 139 ? 9.093 4.673 4.200 1.00 72.75 139 VAL A C 1
ATOM 1013 O O . VAL A 1 139 ? 9.601 4.521 3.090 1.00 72.75 139 VAL A O 1
ATOM 1016 N N . ALA A 1 140 ? 7.830 4.310 4.445 1.00 73.88 140 ALA A N 1
ATOM 1017 C CA . ALA A 1 140 ? 6.959 3.744 3.415 1.00 73.88 140 ALA A CA 1
ATOM 1018 C C . ALA A 1 140 ? 6.655 4.727 2.277 1.00 73.88 140 ALA A C 1
ATOM 1020 O O . ALA A 1 140 ? 6.634 4.317 1.118 1.00 73.88 140 ALA A O 1
ATOM 1021 N N . ALA A 1 141 ? 6.466 6.017 2.577 1.00 70.56 141 ALA A N 1
ATOM 1022 C CA . ALA A 1 141 ? 6.286 7.046 1.554 1.00 70.56 141 ALA A CA 1
ATOM 1023 C C . ALA A 1 141 ? 7.548 7.224 0.697 1.00 70.56 141 ALA A C 1
ATOM 1025 O O . ALA A 1 141 ? 7.455 7.344 -0.524 1.00 70.56 141 ALA A O 1
ATOM 1026 N N . ALA A 1 142 ? 8.731 7.179 1.319 1.00 71.56 142 ALA A N 1
ATOM 1027 C CA . ALA A 1 142 ? 10.012 7.243 0.618 1.00 71.56 142 ALA A CA 1
ATOM 1028 C C . ALA A 1 142 ? 10.226 6.024 -0.292 1.00 71.56 142 ALA A C 1
ATOM 1030 O O . ALA A 1 142 ? 10.599 6.174 -1.454 1.00 71.56 142 ALA A O 1
ATOM 1031 N N . ALA A 1 143 ? 9.922 4.820 0.196 1.00 72.50 143 ALA A N 1
ATOM 1032 C CA . ALA A 1 143 ? 9.994 3.609 -0.613 1.00 72.50 143 ALA A CA 1
ATOM 1033 C C . ALA A 1 143 ? 8.961 3.599 -1.742 1.00 72.50 143 ALA A C 1
ATOM 1035 O O . ALA A 1 143 ? 9.299 3.253 -2.866 1.00 72.50 143 ALA A O 1
ATOM 1036 N N . ALA A 1 144 ? 7.728 4.040 -1.490 1.00 70.56 144 ALA A N 1
ATOM 1037 C CA . ALA A 1 144 ? 6.715 4.186 -2.532 1.00 70.56 144 ALA A CA 1
ATOM 1038 C C . ALA A 1 144 ? 7.151 5.189 -3.604 1.00 70.56 144 ALA A C 1
ATOM 1040 O O . ALA A 1 144 ? 7.009 4.914 -4.792 1.00 70.56 144 ALA A O 1
ATOM 1041 N N . CYS A 1 145 ? 7.733 6.320 -3.197 1.00 70.75 145 CYS A N 1
ATOM 1042 C CA . CYS A 1 145 ? 8.329 7.280 -4.114 1.00 70.75 145 CYS A CA 1
ATOM 1043 C C . CYS A 1 145 ? 9.415 6.606 -4.964 1.00 70.75 145 CYS A C 1
ATOM 1045 O O . CYS A 1 145 ? 9.340 6.637 -6.188 1.00 70.75 145 CYS A O 1
ATOM 1047 N N . TYR A 1 146 ? 10.356 5.902 -4.333 1.00 72.56 146 TYR A N 1
ATOM 1048 C CA . TYR A 1 146 ? 11.406 5.170 -5.035 1.00 72.56 146 TYR A CA 1
ATOM 1049 C C . TYR A 1 146 ? 10.867 4.116 -6.001 1.00 72.56 146 TYR A C 1
ATOM 1051 O O . TYR A 1 146 ? 11.322 4.032 -7.134 1.00 72.56 146 TYR A O 1
ATOM 1059 N N . VAL A 1 147 ? 9.886 3.309 -5.602 1.00 70.44 147 VAL A N 1
ATOM 1060 C CA . VAL A 1 147 ? 9.282 2.317 -6.501 1.00 70.44 147 VAL A CA 1
ATOM 1061 C C . VAL A 1 147 ? 8.559 3.038 -7.644 1.00 70.44 147 VAL A C 1
ATOM 1063 O O . VAL A 1 147 ? 8.715 2.668 -8.805 1.00 70.44 147 VAL A O 1
ATOM 1066 N N . GLY A 1 148 ? 7.848 4.129 -7.354 1.00 63.06 148 GLY A N 1
ATOM 1067 C CA . GLY A 1 148 ? 7.212 4.983 -8.355 1.00 63.06 148 GLY A CA 1
ATOM 1068 C C . GLY A 1 148 ? 8.195 5.644 -9.333 1.00 63.06 148 GLY A C 1
ATOM 1069 O O . GLY A 1 148 ? 7.808 5.951 -10.469 1.00 63.06 148 GLY A O 1
ATOM 1070 N N . THR A 1 149 ? 9.460 5.837 -8.944 1.00 66.31 149 THR A N 1
ATOM 1071 C CA . THR A 1 149 ? 10.513 6.408 -9.796 1.00 66.31 149 THR A CA 1
ATOM 1072 C C . THR A 1 149 ? 11.362 5.356 -10.500 1.00 66.31 149 THR A C 1
ATOM 1074 O O . THR A 1 149 ? 11.482 5.407 -11.719 1.00 66.31 149 THR A O 1
ATOM 1077 N N . ILE A 1 150 ? 11.928 4.385 -9.787 1.00 61.38 150 ILE A N 1
ATOM 1078 C CA . ILE A 1 150 ? 12.938 3.446 -10.293 1.00 61.38 150 ILE A CA 1
ATOM 1079 C C . ILE A 1 150 ? 12.345 2.294 -11.099 1.00 61.38 150 ILE A C 1
ATOM 1081 O O . ILE A 1 150 ? 12.998 1.820 -12.026 1.00 61.38 150 ILE A O 1
ATOM 1085 N N . VAL A 1 151 ? 11.083 1.908 -10.878 1.00 56.19 151 VAL A N 1
ATOM 1086 C CA . VAL A 1 151 ? 10.412 0.916 -11.746 1.00 56.19 151 VAL A CA 1
ATOM 1087 C C . VAL A 1 151 ? 10.318 1.396 -13.207 1.00 56.19 151 VAL A C 1
ATOM 1089 O O . VAL A 1 151 ? 10.147 0.584 -14.113 1.00 56.19 151 VAL A O 1
ATOM 1092 N N . THR A 1 152 ? 10.505 2.696 -13.471 1.00 51.12 152 THR A N 1
ATOM 1093 C CA . THR A 1 152 ? 10.606 3.239 -14.839 1.00 51.12 152 THR A CA 1
ATOM 1094 C C . THR A 1 152 ? 11.890 2.854 -15.576 1.00 51.12 152 THR A C 1
ATOM 1096 O O . THR A 1 152 ? 11.941 2.957 -16.800 1.00 51.12 152 THR A O 1
ATOM 1099 N N . GLN A 1 153 ? 12.925 2.404 -14.864 1.00 53.16 153 GLN A N 1
ATOM 1100 C CA . GLN A 1 153 ? 14.191 1.990 -15.455 1.00 53.16 153 GLN A CA 1
ATOM 1101 C C . GLN A 1 153 ? 14.113 0.484 -15.737 1.00 53.16 153 GLN A C 1
ATOM 1103 O O . GLN A 1 153 ? 14.063 -0.335 -14.823 1.00 53.16 153 GLN A O 1
ATOM 1108 N N . ALA A 1 154 ? 14.063 0.135 -17.025 1.00 41.91 154 ALA A N 1
ATOM 1109 C CA . ALA A 1 154 ? 13.653 -1.144 -17.625 1.00 41.91 154 ALA A CA 1
ATOM 1110 C C . ALA A 1 154 ? 14.233 -2.467 -17.052 1.00 41.91 154 ALA A C 1
ATOM 1112 O O . ALA A 1 154 ? 13.790 -3.542 -17.447 1.00 41.91 154 ALA A O 1
ATOM 1113 N N . ASN A 1 155 ? 15.162 -2.430 -16.096 1.00 46.34 155 ASN A N 1
ATOM 1114 C CA . ASN A 1 155 ? 15.829 -3.606 -15.531 1.00 46.34 155 ASN A CA 1
ATOM 1115 C C . ASN A 1 155 ? 15.128 -4.212 -14.297 1.00 46.34 155 ASN A C 1
ATOM 1117 O O . ASN A 1 155 ? 15.479 -5.315 -13.886 1.00 46.34 155 ASN A O 1
ATOM 1121 N N . HIS A 1 156 ? 14.120 -3.551 -13.712 1.00 50.53 156 HIS A N 1
ATOM 1122 C CA . HIS A 1 156 ? 13.355 -4.097 -12.572 1.00 50.53 156 HIS A CA 1
ATOM 1123 C C . HIS A 1 156 ? 12.227 -5.070 -12.959 1.00 50.53 156 HIS A C 1
ATOM 1125 O O . HIS A 1 156 ? 11.635 -5.719 -12.095 1.00 50.53 156 HIS A O 1
ATOM 1131 N N . ALA A 1 157 ? 11.948 -5.223 -14.257 1.00 43.62 157 ALA A N 1
ATOM 1132 C CA . ALA A 1 157 ? 10.917 -6.132 -14.756 1.00 43.62 157 ALA A CA 1
ATOM 1133 C C . ALA A 1 157 ? 11.168 -7.606 -14.372 1.00 43.62 157 ALA A C 1
ATOM 1135 O O . ALA A 1 157 ? 10.205 -8.341 -14.180 1.00 43.62 157 ALA A O 1
ATOM 1136 N N . ILE A 1 158 ? 12.430 -8.010 -14.174 1.00 39.53 158 ILE A N 1
ATOM 1137 C CA . ILE A 1 158 ? 12.819 -9.398 -13.862 1.00 39.53 158 ILE A CA 1
ATOM 1138 C C . ILE A 1 158 ? 12.446 -9.794 -12.419 1.00 39.53 158 ILE A C 1
ATOM 1140 O O . ILE A 1 158 ? 12.046 -10.929 -12.171 1.00 39.53 158 ILE A O 1
ATOM 1144 N N . ALA A 1 159 ? 12.498 -8.866 -11.453 1.00 47.84 159 ALA A N 1
ATOM 1145 C CA . ALA A 1 159 ? 12.066 -9.137 -10.072 1.00 47.84 159 ALA A CA 1
ATOM 1146 C C . ALA A 1 159 ? 10.534 -9.242 -9.954 1.00 47.84 159 ALA A C 1
ATOM 1148 O O . ALA A 1 159 ? 9.997 -9.953 -9.102 1.00 47.84 159 ALA A O 1
ATOM 1149 N N . PHE A 1 160 ? 9.821 -8.559 -10.850 1.00 52.56 160 PHE A N 1
ATOM 1150 C CA . PHE A 1 160 ? 8.367 -8.550 -10.878 1.00 52.56 160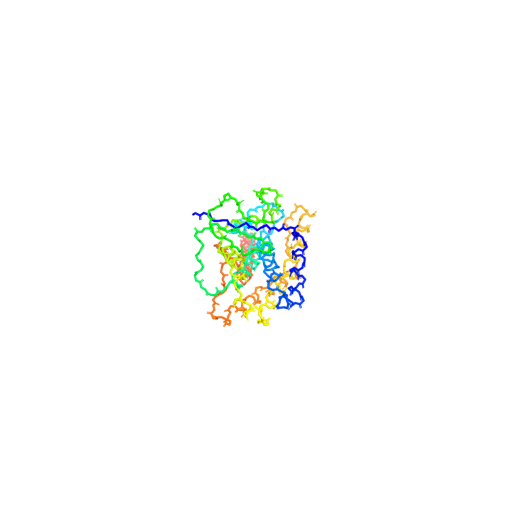 PHE A CA 1
ATOM 1151 C C . PHE A 1 160 ? 7.757 -9.882 -11.356 1.00 52.56 160 PHE A C 1
ATOM 1153 O O . PHE A 1 160 ? 6.644 -10.235 -10.971 1.00 52.56 160 PHE A O 1
ATOM 1160 N N . GLU A 1 161 ? 8.481 -10.651 -12.172 1.00 54.38 161 GLU A N 1
ATOM 1161 C CA . GLU A 1 161 ? 8.005 -11.925 -12.731 1.00 54.38 161 GLU A CA 1
ATOM 1162 C C . GLU A 1 161 ? 7.876 -13.052 -11.700 1.00 54.38 161 GLU A C 1
ATOM 1164 O O . GLU A 1 161 ? 7.206 -14.055 -11.965 1.00 54.38 161 GLU A O 1
ATOM 1169 N N . GLN A 1 162 ? 8.464 -12.883 -10.512 1.00 66.75 162 GLN A N 1
ATOM 1170 C CA . GLN A 1 162 ? 8.406 -13.895 -9.471 1.00 66.75 162 GLN A CA 1
ATOM 1171 C C . GLN A 1 162 ? 6.964 -14.105 -8.991 1.00 66.75 162 GLN A C 1
ATOM 1173 O O . GLN A 1 162 ? 6.234 -13.165 -8.675 1.00 66.75 162 GLN A O 1
ATOM 1178 N N . GLU A 1 163 ? 6.577 -15.376 -8.867 1.00 74.81 163 GLU A N 1
ATOM 1179 C CA . GLU A 1 163 ? 5.293 -15.843 -8.320 1.00 74.81 163 GLU A CA 1
ATOM 1180 C C . GLU A 1 163 ? 4.913 -15.143 -6.998 1.00 74.81 163 GLU A C 1
ATOM 1182 O O . GLU A 1 163 ? 3.749 -14.900 -6.696 1.00 74.81 163 GLU A O 1
ATOM 1187 N N . LYS A 1 164 ? 5.920 -14.739 -6.232 1.00 77.38 164 LYS A N 1
ATOM 1188 C CA . LYS A 1 164 ? 5.801 -14.061 -4.942 1.00 77.38 164 LYS A CA 1
ATOM 1189 C C . LYS A 1 164 ? 5.336 -12.615 -5.064 1.00 77.38 164 LYS A C 1
ATOM 1191 O O . LYS A 1 164 ? 4.444 -12.208 -4.328 1.00 77.38 164 LYS A O 1
ATOM 1196 N N . THR A 1 165 ? 5.867 -11.862 -6.026 1.00 77.62 165 THR A N 1
ATOM 1197 C CA . THR A 1 165 ? 5.409 -10.496 -6.320 1.00 77.62 165 THR A CA 1
ATOM 1198 C C . THR A 1 165 ? 3.944 -10.517 -6.745 1.00 77.62 165 THR A C 1
ATOM 1200 O O . THR A 1 165 ? 3.154 -9.695 -6.288 1.00 77.62 165 THR A O 1
ATOM 1203 N N . LYS A 1 166 ? 3.540 -11.523 -7.533 1.00 81.81 166 LYS A N 1
ATOM 1204 C CA . LYS A 1 166 ? 2.131 -11.726 -7.902 1.00 81.81 166 LYS A CA 1
ATOM 1205 C C . LYS A 1 166 ? 1.254 -11.986 -6.680 1.00 81.81 166 LYS A C 1
ATOM 1207 O O . LYS A 1 166 ? 0.234 -11.321 -6.525 1.00 81.81 166 LYS A O 1
ATOM 1212 N N . ARG A 1 167 ? 1.660 -12.902 -5.792 1.00 86.56 167 ARG A N 1
ATOM 1213 C CA . ARG A 1 167 ? 0.932 -13.190 -4.543 1.00 86.56 167 ARG A CA 1
ATOM 1214 C C . ARG A 1 167 ? 0.823 -11.964 -3.643 1.00 86.56 167 ARG A C 1
ATOM 1216 O O . ARG A 1 167 ? -0.265 -11.678 -3.157 1.00 86.56 167 ARG A O 1
ATOM 1223 N N . LEU A 1 168 ? 1.914 -11.216 -3.475 1.00 88.81 168 LEU A N 1
ATOM 1224 C CA . LEU A 1 168 ? 1.936 -9.989 -2.682 1.00 88.81 168 LEU A CA 1
ATOM 1225 C C . LEU A 1 168 ? 0.950 -8.954 -3.225 1.00 88.81 168 LEU A C 1
ATOM 1227 O O . LEU A 1 168 ? 0.157 -8.410 -2.463 1.00 88.81 168 LEU A O 1
ATOM 1231 N N . LEU A 1 169 ? 0.972 -8.697 -4.533 1.00 87.94 169 LEU A N 1
ATOM 1232 C CA . LEU A 1 169 ? 0.084 -7.712 -5.148 1.00 87.94 169 LEU A CA 1
ATOM 1233 C C . LEU A 1 169 ? -1.375 -8.159 -5.148 1.00 87.94 169 LEU A C 1
ATOM 1235 O O . LEU A 1 169 ? -2.257 -7.330 -4.946 1.00 87.94 169 LEU A O 1
ATOM 1239 N N . ASN A 1 170 ? -1.637 -9.453 -5.329 1.00 90.12 170 ASN A N 1
ATOM 1240 C CA . ASN A 1 170 ? -2.980 -10.007 -5.214 1.00 90.12 170 ASN A CA 1
ATOM 1241 C C . ASN A 1 170 ? -3.531 -9.825 -3.785 1.00 90.12 170 ASN A C 1
ATOM 1243 O O . ASN A 1 170 ? -4.606 -9.249 -3.613 1.00 90.12 170 ASN A O 1
ATOM 1247 N N . ALA A 1 171 ? -2.758 -10.216 -2.764 1.00 91.75 171 ALA A N 1
ATOM 1248 C CA . ALA A 1 171 ? -3.122 -10.030 -1.359 1.00 91.75 171 ALA A CA 1
ATOM 1249 C C . ALA A 1 171 ? -3.297 -8.546 -0.995 1.00 91.75 171 ALA A C 1
ATOM 1251 O O . ALA A 1 171 ? -4.211 -8.180 -0.252 1.00 91.75 171 ALA A O 1
ATOM 1252 N N . HIS A 1 172 ? -2.445 -7.680 -1.548 1.00 91.44 172 HIS A N 1
ATOM 1253 C CA . HIS A 1 172 ? -2.547 -6.237 -1.378 1.00 91.44 172 HIS A CA 1
ATOM 1254 C C . HIS A 1 172 ? -3.835 -5.681 -1.990 1.00 91.44 172 HIS A C 1
ATOM 1256 O O . HIS A 1 172 ? -4.569 -4.975 -1.304 1.00 91.44 172 HIS A O 1
ATOM 1262 N N . ALA A 1 173 ? -4.154 -6.037 -3.237 1.00 90.19 173 ALA A N 1
ATOM 1263 C CA . ALA A 1 173 ? -5.379 -5.596 -3.900 1.00 90.19 173 ALA A CA 1
ATOM 1264 C C . ALA A 1 173 ? -6.630 -6.033 -3.122 1.00 90.19 173 ALA A C 1
ATOM 1266 O O . ALA A 1 173 ? -7.511 -5.212 -2.878 1.00 90.19 173 ALA A O 1
ATOM 1267 N N . ALA A 1 174 ? -6.666 -7.285 -2.654 1.00 92.00 174 ALA A N 1
ATOM 1268 C CA . ALA A 1 174 ? -7.757 -7.782 -1.817 1.00 92.00 174 ALA A CA 1
ATOM 1269 C C . ALA A 1 174 ? -7.890 -6.997 -0.498 1.00 92.00 174 ALA A C 1
ATOM 1271 O O . ALA A 1 174 ? -9.000 -6.699 -0.062 1.00 92.00 174 ALA A O 1
ATOM 1272 N N . SER A 1 175 ? -6.767 -6.622 0.118 1.00 93.12 175 SER A N 1
ATOM 1273 C CA . SER A 1 175 ? -6.763 -5.827 1.353 1.00 93.12 175 SER A CA 1
ATOM 1274 C C . SER A 1 175 ? -7.240 -4.396 1.122 1.00 93.12 175 SER A C 1
ATOM 1276 O O . SER A 1 175 ? -8.027 -3.886 1.913 1.00 93.12 175 SER A O 1
ATOM 1278 N N . VAL A 1 176 ? -6.818 -3.757 0.027 1.00 89.94 176 VAL A N 1
ATOM 1279 C CA . VAL A 1 176 ? -7.297 -2.420 -0.360 1.00 89.94 176 VAL A CA 1
ATOM 1280 C C . VAL A 1 176 ? -8.812 -2.431 -0.572 1.00 89.94 176 VAL A C 1
ATOM 1282 O O . VAL A 1 176 ? -9.494 -1.535 -0.081 1.00 89.94 176 VAL A O 1
ATOM 1285 N N . ASP A 1 177 ? -9.359 -3.462 -1.222 1.00 90.06 177 ASP A N 1
ATOM 1286 C CA . ASP A 1 177 ? -10.809 -3.591 -1.417 1.00 90.06 177 ASP A CA 1
ATOM 1287 C C . ASP A 1 177 ? -11.574 -3.745 -0.102 1.00 90.06 177 ASP A C 1
ATOM 1289 O O . ASP A 1 177 ? -12.628 -3.135 0.085 1.00 90.06 177 ASP A O 1
ATOM 1293 N N . VAL A 1 178 ? -11.060 -4.585 0.801 1.00 93.44 178 VAL A N 1
ATOM 1294 C CA . VAL A 1 178 ? -11.643 -4.797 2.130 1.00 93.44 178 VAL A CA 1
ATOM 1295 C C . VAL A 1 178 ? -11.665 -3.490 2.914 1.00 93.44 178 VAL A C 1
ATOM 1297 O O . VAL A 1 178 ? -12.687 -3.142 3.498 1.00 93.44 178 VAL A O 1
ATOM 1300 N N . ILE A 1 179 ? -10.573 -2.732 2.876 1.00 92.12 179 ILE A N 1
ATOM 1301 C CA . ILE A 1 179 ? -10.458 -1.469 3.601 1.00 92.12 179 ILE A CA 1
ATOM 1302 C C . ILE A 1 179 ? -11.324 -0.376 2.996 1.00 92.12 179 ILE A C 1
ATOM 1304 O O . ILE A 1 179 ? -11.963 0.353 3.748 1.00 92.12 179 ILE A O 1
ATOM 1308 N N . ALA A 1 180 ? -11.426 -0.296 1.670 1.00 88.00 180 ALA A N 1
ATOM 1309 C CA . ALA A 1 180 ? -12.351 0.627 1.021 1.00 88.00 180 ALA A CA 1
ATOM 1310 C C . ALA A 1 180 ? -13.797 0.380 1.493 1.00 88.00 180 ALA A C 1
ATOM 1312 O O . ALA A 1 180 ? -14.466 1.302 1.953 1.00 88.00 180 ALA A O 1
ATOM 1313 N N . LYS A 1 181 ? -14.241 -0.885 1.493 1.00 91.25 181 LYS A N 1
ATOM 1314 C CA . LYS A 1 181 ? -15.572 -1.269 1.997 1.00 91.25 181 LYS A CA 1
ATOM 1315 C C . LYS A 1 181 ? -15.741 -0.993 3.492 1.00 91.25 181 LYS A C 1
ATOM 1317 O O . LYS A 1 181 ? -16.823 -0.595 3.921 1.00 91.25 181 LYS A O 1
ATOM 1322 N N . HIS A 1 182 ? -14.697 -1.220 4.287 1.00 91.69 182 HIS A N 1
ATOM 1323 C CA . HIS A 1 182 ? -14.718 -0.942 5.719 1.00 91.69 182 HIS A CA 1
ATOM 1324 C C . HIS A 1 182 ? -14.886 0.560 5.990 1.00 91.69 182 HIS A C 1
ATOM 1326 O O . HIS A 1 182 ? -15.761 0.943 6.760 1.00 91.69 182 HIS A O 1
ATOM 1332 N N . ILE A 1 183 ? -14.124 1.418 5.306 1.00 88.94 183 ILE A N 1
ATOM 1333 C CA . ILE A 1 183 ? -14.239 2.880 5.423 1.00 88.94 183 ILE A CA 1
ATOM 1334 C C . ILE A 1 183 ? -15.643 3.348 5.015 1.00 88.94 183 ILE A C 1
ATOM 1336 O O . ILE A 1 183 ? -16.252 4.149 5.725 1.00 88.94 183 ILE A O 1
ATOM 1340 N N . ASP A 1 184 ? -16.207 2.801 3.932 1.00 89.25 184 ASP A N 1
ATOM 1341 C CA . ASP A 1 184 ? -17.582 3.111 3.518 1.00 89.25 184 ASP A CA 1
ATOM 1342 C C . ASP A 1 184 ? -18.607 2.752 4.608 1.00 89.25 184 ASP A C 1
ATOM 1344 O O . ASP A 1 184 ? -19.547 3.509 4.867 1.00 89.25 184 ASP A O 1
ATOM 1348 N N . ARG A 1 185 ? -18.420 1.626 5.308 1.00 92.38 185 ARG A N 1
ATOM 1349 C CA . ARG A 1 185 ? -19.270 1.252 6.450 1.00 92.38 185 ARG A CA 1
ATOM 1350 C C . ARG A 1 185 ? -19.119 2.202 7.628 1.00 92.38 185 ARG A C 1
ATOM 1352 O O . ARG A 1 185 ? -20.127 2.578 8.224 1.00 92.38 185 ARG A O 1
ATOM 1359 N N . GLU A 1 186 ? -17.893 2.576 7.985 1.00 90.62 186 GLU A N 1
ATOM 1360 C CA . GLU A 1 186 ? -17.636 3.531 9.071 1.00 90.62 186 GLU A CA 1
ATOM 1361 C C . GLU A 1 186 ? -18.285 4.883 8.780 1.00 90.62 186 GLU A C 1
ATOM 1363 O O . GLU A 1 186 ? -18.919 5.476 9.656 1.00 90.62 186 GLU A O 1
ATOM 1368 N N . LYS A 1 187 ? -18.211 5.321 7.521 1.00 88.38 187 LYS A N 1
ATOM 1369 C CA . LYS A 1 187 ? -18.868 6.531 7.034 1.00 88.38 187 LYS A CA 1
ATOM 1370 C C . LYS A 1 187 ? -20.383 6.465 7.187 1.00 88.38 187 LYS A C 1
ATOM 1372 O O . LYS A 1 187 ? -20.979 7.398 7.720 1.00 88.38 187 LYS A O 1
ATOM 1377 N N . LEU A 1 188 ? -21.007 5.364 6.767 1.00 90.69 188 LEU A N 1
ATOM 1378 C CA . LEU A 1 188 ? -22.451 5.156 6.931 1.00 90.69 188 LEU A CA 1
ATOM 1379 C C . LEU A 1 188 ? -22.864 5.093 8.409 1.00 90.69 188 LEU A C 1
ATOM 1381 O O . LEU A 1 188 ? -23.943 5.559 8.768 1.00 90.69 188 LEU A O 1
ATOM 1385 N N . ALA A 1 189 ? -22.009 4.540 9.270 1.00 90.75 189 ALA A N 1
ATOM 1386 C CA . ALA A 1 189 ? -22.246 4.457 10.708 1.00 90.75 189 ALA A CA 1
ATOM 1387 C C . ALA A 1 189 ? -21.934 5.763 11.465 1.00 90.75 189 ALA A C 1
ATOM 1389 O O . ALA A 1 189 ? -22.314 5.887 12.631 1.00 90.75 189 ALA A O 1
ATOM 1390 N N . GLY A 1 190 ? -21.224 6.708 10.840 1.00 89.56 190 GLY A N 1
ATOM 1391 C CA . GLY A 1 190 ? -20.761 7.953 11.458 1.00 89.56 190 GLY A CA 1
ATOM 1392 C C . GLY A 1 190 ? -19.757 7.751 12.599 1.00 89.56 190 GLY A C 1
ATOM 1393 O O . GLY A 1 190 ? -19.594 8.640 13.434 1.00 89.56 190 GLY A O 1
ATOM 1394 N N . LYS A 1 191 ? -19.125 6.575 12.689 1.00 88.69 191 LYS A N 1
ATOM 1395 C CA . LYS A 1 191 ? -18.187 6.220 13.761 1.00 88.69 191 LYS A CA 1
ATOM 1396 C C . LYS A 1 191 ? -17.222 5.131 13.317 1.00 88.69 191 LYS A C 1
ATOM 1398 O O . LYS A 1 191 ? -17.544 4.326 12.446 1.00 88.69 191 LYS A O 1
ATOM 1403 N N . THR A 1 192 ? -16.085 5.055 14.002 1.00 88.12 192 THR A N 1
ATOM 1404 C CA . THR A 1 192 ? -15.142 3.945 13.861 1.00 88.12 192 THR A CA 1
ATOM 1405 C C . THR A 1 192 ? -15.804 2.622 14.248 1.00 88.12 192 THR A C 1
ATOM 1407 O O . THR A 1 192 ? -16.473 2.529 15.284 1.00 88.12 192 THR A O 1
ATOM 1410 N N . LEU A 1 193 ? -15.609 1.597 13.424 1.00 89.31 193 LEU A N 1
ATOM 1411 C CA . LEU A 1 193 ? -16.118 0.249 13.630 1.00 89.31 193 LEU A CA 1
ATOM 1412 C C . LEU A 1 193 ? -14.953 -0.729 13.837 1.00 89.31 193 LEU A C 1
ATOM 1414 O O . LEU A 1 193 ? -13.858 -0.527 13.312 1.00 89.31 193 LEU A O 1
ATOM 1418 N N . PRO A 1 194 ? -15.157 -1.804 14.615 1.00 90.00 194 PRO A N 1
ATOM 1419 C CA . PRO A 1 194 ? -14.196 -2.896 14.650 1.00 90.00 194 PRO A CA 1
ATOM 1420 C C . PRO A 1 194 ? -14.182 -3.632 13.306 1.00 90.00 194 PRO A C 1
ATOM 1422 O O . PRO A 1 194 ? -15.219 -3.740 12.647 1.00 90.00 194 PRO A O 1
ATOM 1425 N N . PHE A 1 195 ? -13.026 -4.187 12.935 1.00 91.00 195 PHE A N 1
ATOM 1426 C CA . PHE A 1 195 ? -12.934 -5.060 11.769 1.00 91.00 195 PHE A CA 1
ATOM 1427 C C . PHE A 1 195 ? -13.737 -6.342 11.985 1.00 91.00 195 PHE A C 1
ATOM 1429 O O . PHE A 1 195 ? -13.738 -6.936 13.071 1.00 91.00 195 PHE A O 1
ATOM 1436 N N . GLU A 1 196 ? -14.402 -6.801 10.934 1.00 92.31 196 GLU A N 1
ATOM 1437 C CA . GLU A 1 196 ? -15.069 -8.096 10.944 1.00 92.31 196 GLU A CA 1
ATOM 1438 C C . GLU A 1 196 ? -14.069 -9.253 10.838 1.00 92.31 196 GLU A C 1
ATOM 1440 O O . GLU A 1 196 ? -12.962 -9.083 10.323 1.00 92.31 196 GLU A O 1
ATOM 1445 N N . PRO A 1 197 ? -14.430 -10.466 11.300 1.00 91.25 197 PRO A N 1
ATOM 1446 C CA . PRO A 1 197 ? -13.550 -11.632 11.207 1.00 91.25 197 PRO A CA 1
ATOM 1447 C C . PRO A 1 197 ? -13.058 -11.927 9.779 1.00 91.25 197 PRO A C 1
ATOM 1449 O O . PRO A 1 197 ? -11.907 -12.323 9.583 1.00 91.25 197 PRO A O 1
ATOM 1452 N N . GLU A 1 198 ? -13.909 -11.704 8.777 1.00 92.06 198 GLU A N 1
ATOM 1453 C CA . GLU A 1 198 ? -13.555 -11.874 7.364 1.00 92.06 198 GLU A CA 1
ATOM 1454 C C . GLU A 1 198 ? -12.537 -10.820 6.907 1.00 92.06 198 GLU A C 1
ATOM 1456 O O . GLU A 1 198 ? -11.534 -11.159 6.278 1.00 92.06 198 GLU A O 1
ATOM 1461 N N . GLU A 1 199 ? -12.737 -9.559 7.305 1.00 92.50 199 GLU A N 1
ATOM 1462 C CA . GLU A 1 199 ? -11.823 -8.448 7.016 1.00 92.50 199 GLU A CA 1
ATOM 1463 C C . GLU A 1 199 ? -10.444 -8.716 7.637 1.00 92.50 199 GLU A C 1
ATOM 1465 O O . GLU A 1 199 ? -9.423 -8.668 6.949 1.00 92.50 199 GLU A O 1
ATOM 1470 N N . ARG A 1 200 ? -10.416 -9.123 8.914 1.00 92.69 200 ARG A N 1
ATOM 1471 C CA . ARG A 1 200 ? -9.191 -9.533 9.618 1.00 92.69 200 ARG A CA 1
ATOM 1472 C C . ARG A 1 200 ? -8.453 -10.639 8.880 1.00 92.69 200 ARG A C 1
ATOM 1474 O O . ARG A 1 200 ? -7.237 -10.569 8.737 1.00 92.69 200 ARG A O 1
ATOM 1481 N N . THR A 1 201 ? -9.168 -11.656 8.402 1.00 92.31 201 THR A N 1
ATOM 1482 C CA . THR A 1 201 ? -8.555 -12.798 7.705 1.00 92.31 201 THR A CA 1
ATOM 1483 C C . THR A 1 201 ? -7.772 -12.346 6.473 1.00 92.31 201 THR A C 1
ATOM 1485 O O . THR A 1 201 ? -6.640 -12.788 6.267 1.00 92.31 201 THR A O 1
ATOM 1488 N N . VAL A 1 202 ? -8.332 -11.420 5.690 1.00 93.56 202 VAL A N 1
ATOM 1489 C CA . VAL A 1 202 ? -7.654 -10.849 4.518 1.00 93.56 202 VAL A CA 1
ATOM 1490 C C . VAL A 1 202 ? -6.426 -10.035 4.935 1.00 93.56 202 VAL A C 1
ATOM 1492 O O . VAL A 1 202 ? -5.342 -10.234 4.384 1.00 93.56 202 VAL A O 1
ATOM 1495 N N . LEU A 1 203 ? -6.559 -9.182 5.953 1.00 92.88 203 LEU A N 1
ATOM 1496 C CA . LEU A 1 203 ? -5.479 -8.309 6.426 1.00 92.88 203 LEU A CA 1
ATOM 1497 C C . LEU A 1 203 ? -4.305 -9.088 7.041 1.00 92.88 203 LEU A C 1
ATOM 1499 O O . LEU A 1 203 ? -3.140 -8.809 6.748 1.00 92.88 203 LEU A O 1
ATOM 1503 N N . HIS A 1 204 ? -4.595 -10.127 7.825 1.00 92.31 204 HIS A N 1
ATOM 1504 C CA . HIS A 1 204 ? -3.585 -11.066 8.312 1.00 92.31 204 HIS A CA 1
ATOM 1505 C C . HIS A 1 204 ? -2.914 -11.825 7.159 1.00 92.31 204 HIS A C 1
ATOM 1507 O O . HIS A 1 204 ? -1.707 -12.076 7.204 1.00 92.31 204 HIS A O 1
ATOM 1513 N N . GLY A 1 205 ? -3.676 -12.180 6.119 1.00 92.00 205 GLY A N 1
ATOM 1514 C CA . GLY A 1 205 ? -3.158 -12.814 4.907 1.00 92.00 205 GLY A CA 1
ATOM 1515 C C . GLY A 1 205 ? -2.131 -11.948 4.172 1.00 92.00 205 GLY A C 1
ATOM 1516 O O . GLY A 1 205 ? -1.098 -12.463 3.731 1.00 92.00 205 GLY A O 1
ATOM 1517 N N . LEU A 1 206 ? -2.358 -10.631 4.105 1.00 94.06 206 LEU A N 1
ATOM 1518 C CA . LEU A 1 206 ? -1.388 -9.683 3.554 1.00 94.06 206 LEU A CA 1
ATOM 1519 C C . LEU A 1 206 ? -0.085 -9.680 4.356 1.00 94.06 206 LEU A C 1
ATOM 1521 O O . LEU A 1 206 ? 0.982 -9.852 3.768 1.00 94.06 206 LEU A O 1
ATOM 1525 N N . GLU A 1 207 ? -0.144 -9.536 5.684 1.00 93.81 207 GLU A N 1
ATOM 1526 C CA . GLU A 1 207 ? 1.077 -9.541 6.501 1.00 93.81 207 GLU A CA 1
ATOM 1527 C C . GLU A 1 207 ? 1.824 -10.876 6.400 1.00 93.81 207 GLU A C 1
ATOM 1529 O O . GLU A 1 207 ? 3.051 -10.885 6.290 1.00 93.81 207 GLU A O 1
ATOM 1534 N N . ARG A 1 208 ? 1.111 -12.010 6.393 1.00 92.12 208 ARG A N 1
ATOM 1535 C CA . ARG A 1 208 ? 1.736 -13.324 6.192 1.00 92.12 208 ARG A CA 1
ATOM 1536 C C . ARG A 1 208 ? 2.500 -13.367 4.869 1.00 92.12 208 ARG A C 1
ATOM 1538 O O . ARG A 1 208 ? 3.671 -13.734 4.867 1.00 92.12 208 ARG A O 1
ATOM 1545 N N . THR A 1 209 ? 1.875 -12.922 3.781 1.00 91.38 209 THR A N 1
ATOM 1546 C CA . THR A 1 209 ? 2.517 -12.876 2.459 1.00 91.38 209 THR A CA 1
ATOM 1547 C C . THR A 1 209 ? 3.752 -11.971 2.475 1.00 91.38 209 THR A C 1
ATOM 1549 O O . THR A 1 209 ? 4.796 -12.334 1.943 1.00 91.38 209 THR A O 1
ATOM 1552 N N . GLN A 1 210 ? 3.685 -10.816 3.144 1.00 91.75 210 GLN A N 1
ATOM 1553 C CA . GLN A 1 210 ? 4.838 -9.924 3.308 1.0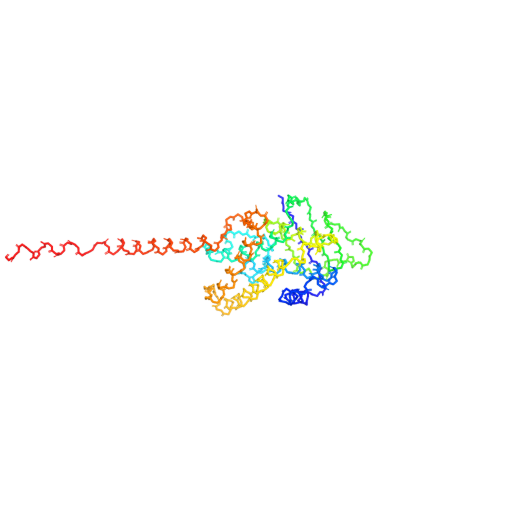0 91.75 210 GLN A CA 1
ATOM 1554 C C . GLN A 1 210 ? 5.982 -10.590 4.078 1.00 91.75 210 GLN A C 1
ATOM 1556 O O . GLN A 1 210 ? 7.134 -10.473 3.667 1.00 91.75 210 GLN A O 1
ATOM 1561 N N . ARG A 1 211 ? 5.675 -11.306 5.168 1.00 90.38 211 ARG A N 1
ATOM 1562 C CA . ARG A 1 211 ? 6.663 -12.057 5.957 1.00 90.38 211 ARG A CA 1
ATOM 1563 C C . ARG A 1 211 ? 7.333 -13.153 5.131 1.00 90.38 211 ARG A C 1
ATOM 1565 O O . ARG A 1 211 ? 8.543 -13.315 5.233 1.00 90.38 211 ARG A O 1
ATOM 1572 N N . GLU A 1 212 ? 6.574 -13.874 4.313 1.00 88.62 212 GLU A N 1
ATOM 1573 C CA . GLU A 1 212 ? 7.116 -14.903 3.418 1.00 88.62 212 GLU A CA 1
ATOM 1574 C C . GLU A 1 212 ? 8.100 -14.299 2.406 1.00 88.62 212 GLU A C 1
ATOM 1576 O O . GLU A 1 212 ? 9.216 -14.797 2.274 1.00 88.62 212 GLU A O 1
ATOM 1581 N N . VAL A 1 213 ? 7.736 -13.179 1.768 1.00 84.88 213 VAL A N 1
ATOM 1582 C CA . VAL A 1 213 ? 8.594 -12.503 0.779 1.00 84.88 213 VAL A CA 1
ATOM 1583 C C . VAL A 1 213 ? 9.915 -12.025 1.394 1.00 84.88 213 VAL A C 1
ATOM 1585 O O . VAL A 1 213 ? 10.975 -12.231 0.806 1.00 84.88 213 VAL A O 1
ATOM 1588 N N . VAL A 1 214 ? 9.881 -11.396 2.573 1.00 84.12 214 VAL A N 1
ATOM 1589 C CA . VAL A 1 214 ? 11.101 -10.858 3.212 1.00 84.12 214 VAL A CA 1
ATOM 1590 C C . VAL A 1 214 ? 11.968 -11.946 3.848 1.00 84.12 214 VAL A C 1
ATOM 1592 O O . VAL A 1 214 ? 13.193 -11.835 3.816 1.00 84.12 214 VAL A O 1
ATOM 1595 N N . ALA A 1 215 ? 11.364 -13.021 4.372 1.00 85.38 215 ALA A N 1
ATOM 1596 C CA . ALA A 1 215 ? 12.099 -14.130 4.979 1.00 85.38 215 ALA A CA 1
ATOM 1597 C C . ALA A 1 215 ? 13.041 -14.801 3.972 1.00 85.38 215 ALA A C 1
ATOM 1599 O O . ALA A 1 215 ? 14.176 -15.133 4.300 1.00 85.38 215 ALA A O 1
ATOM 1600 N N . GLU A 1 216 ? 12.606 -14.942 2.724 1.00 76.31 216 GLU A N 1
ATOM 1601 C CA . GLU A 1 216 ? 13.421 -15.518 1.653 1.00 76.31 216 GLU A CA 1
ATOM 1602 C C . GLU A 1 216 ? 14.520 -14.569 1.166 1.00 76.31 216 GLU A C 1
ATOM 1604 O O . GLU A 1 216 ? 15.582 -15.011 0.725 1.00 76.31 216 GLU A O 1
ATOM 1609 N N . GLN A 1 217 ? 14.301 -13.259 1.295 1.00 73.00 217 GLN A N 1
ATOM 1610 C CA . GLN A 1 217 ? 15.341 -12.249 1.096 1.00 73.00 217 GLN A CA 1
ATOM 1611 C C . GLN A 1 217 ? 16.319 -12.184 2.281 1.00 73.00 217 GLN A C 1
ATOM 1613 O O . GLN A 1 217 ? 17.284 -11.429 2.225 1.00 73.00 217 GLN A O 1
ATOM 1618 N N . HIS A 1 218 ? 16.101 -12.986 3.334 1.00 79.56 218 HIS A N 1
ATOM 1619 C CA . HIS A 1 218 ? 16.842 -12.946 4.598 1.00 79.56 218 HIS A CA 1
ATOM 1620 C C . HIS A 1 218 ? 16.811 -11.555 5.249 1.00 79.56 218 HIS A C 1
ATO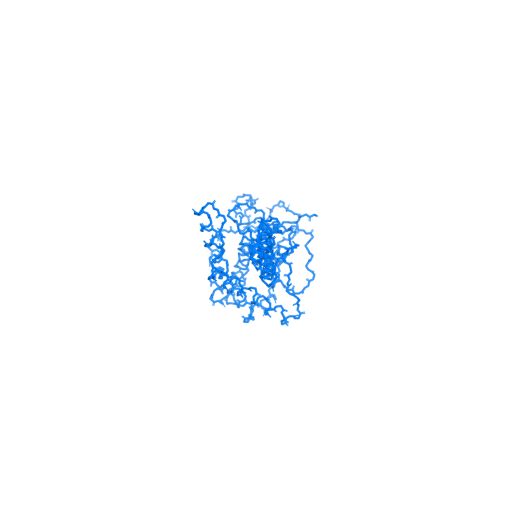M 1622 O O . HIS A 1 218 ? 17.746 -11.151 5.943 1.00 79.56 218 HIS A O 1
ATOM 1628 N N . LEU A 1 219 ? 15.721 -10.820 5.021 1.00 79.56 219 LEU A N 1
ATOM 1629 C CA . LEU A 1 219 ? 15.492 -9.493 5.569 1.00 79.56 219 LEU A CA 1
ATOM 1630 C C . LEU A 1 219 ? 14.427 -9.554 6.671 1.00 79.56 219 LEU A C 1
ATOM 1632 O O . LEU A 1 219 ? 13.483 -10.346 6.592 1.00 79.56 219 LEU A O 1
ATOM 1636 N N . PRO A 1 220 ? 14.542 -8.714 7.712 1.00 84.12 220 PRO A N 1
ATOM 1637 C CA . PRO A 1 220 ? 13.464 -8.552 8.672 1.00 84.12 220 PRO A CA 1
ATOM 1638 C C . PRO A 1 220 ? 12.241 -7.914 8.002 1.00 84.12 220 PRO A C 1
ATOM 1640 O O . PRO A 1 220 ? 12.359 -7.182 7.019 1.00 84.12 220 PRO A O 1
ATOM 1643 N N . LEU A 1 221 ? 11.058 -8.146 8.576 1.00 85.75 221 LEU A N 1
ATOM 1644 C CA . LEU A 1 221 ? 9.842 -7.458 8.148 1.00 85.75 221 LEU A CA 1
ATOM 1645 C C . LEU A 1 221 ? 10.024 -5.938 8.324 1.00 85.75 221 LEU A C 1
ATOM 1647 O O . LEU A 1 221 ? 10.272 -5.500 9.450 1.00 85.75 221 LEU A O 1
ATOM 1651 N N . PRO A 1 222 ? 9.909 -5.132 7.253 1.00 85.50 222 PRO A N 1
ATOM 1652 C CA . PRO A 1 222 ? 10.215 -3.716 7.338 1.00 85.50 222 PRO A CA 1
ATOM 1653 C C . PRO A 1 222 ? 9.158 -2.950 8.137 1.00 85.50 222 PRO A C 1
ATOM 1655 O O . PRO A 1 222 ? 7.963 -3.265 8.119 1.00 85.50 222 PRO A O 1
ATOM 1658 N N . THR A 1 223 ? 9.615 -1.907 8.825 1.00 87.62 223 THR A N 1
ATOM 1659 C CA . THR A 1 223 ? 8.777 -1.017 9.633 1.00 87.62 223 THR A CA 1
ATOM 1660 C C . THR A 1 223 ? 8.420 0.222 8.802 1.00 87.62 223 THR A C 1
ATOM 1662 O O . THR A 1 223 ? 9.320 0.990 8.465 1.00 87.62 223 THR A O 1
ATOM 1665 N N . PRO A 1 224 ? 7.141 0.432 8.434 1.00 85.12 224 PRO A N 1
ATOM 1666 C CA . PRO A 1 224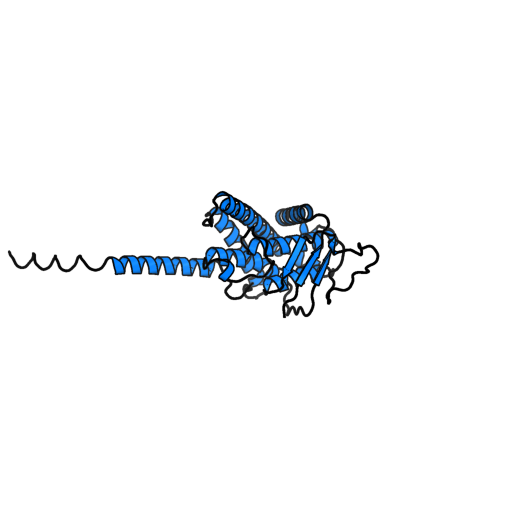 ? 6.748 1.510 7.520 1.00 85.12 224 PRO A CA 1
ATOM 1667 C C . PRO A 1 224 ? 6.823 2.928 8.096 1.00 85.12 224 PRO A C 1
ATOM 1669 O O . PRO A 1 224 ? 7.008 3.882 7.338 1.00 85.12 224 PRO A O 1
ATOM 1672 N N . PHE A 1 225 ? 6.683 3.064 9.411 1.00 85.00 225 PHE A N 1
ATOM 1673 C CA . PHE A 1 225 ? 6.768 4.314 10.162 1.00 85.00 225 PHE A CA 1
ATOM 1674 C C . PHE A 1 225 ? 7.083 4.007 11.631 1.00 85.00 225 PHE A C 1
ATOM 1676 O O . PHE A 1 225 ? 6.855 2.887 12.098 1.00 85.00 225 PHE A O 1
ATOM 1683 N N . ASP A 1 226 ? 7.590 4.988 12.371 1.00 82.81 226 ASP A N 1
ATOM 1684 C CA . ASP A 1 226 ? 7.925 4.806 13.784 1.00 82.81 226 ASP A CA 1
ATOM 1685 C C . ASP A 1 226 ? 6.683 4.440 14.606 1.00 82.81 226 ASP A C 1
ATOM 1687 O O . ASP A 1 226 ? 5.643 5.084 14.518 1.00 82.81 226 ASP A O 1
ATOM 1691 N N . GLY A 1 227 ? 6.774 3.371 15.401 1.00 82.81 227 GLY A N 1
ATOM 1692 C CA . GLY A 1 227 ? 5.635 2.843 16.161 1.00 82.81 227 GLY A CA 1
ATOM 1693 C C . GLY A 1 227 ? 4.617 2.049 15.330 1.00 82.81 227 GLY A C 1
ATOM 1694 O O . GLY A 1 227 ? 3.513 1.788 15.813 1.00 82.81 227 GLY A O 1
ATOM 1695 N N . ALA A 1 228 ? 4.964 1.644 14.103 1.00 86.12 228 ALA A N 1
ATOM 1696 C CA . ALA A 1 228 ? 4.167 0.691 13.338 1.00 86.12 228 ALA A CA 1
ATOM 1697 C C . ALA A 1 228 ? 4.086 -0.670 14.048 1.00 86.12 228 ALA A C 1
ATOM 1699 O O . ALA A 1 228 ? 5.100 -1.266 14.430 1.00 86.12 228 ALA A O 1
ATOM 1700 N N . ARG A 1 229 ? 2.863 -1.176 14.195 1.00 85.94 229 ARG A N 1
ATOM 1701 C CA . ARG A 1 229 ? 2.564 -2.485 14.769 1.00 85.94 229 ARG A CA 1
ATOM 1702 C C . ARG A 1 229 ? 2.563 -3.563 13.686 1.00 85.94 229 ARG A C 1
ATOM 1704 O O . ARG A 1 229 ? 2.390 -3.301 12.494 1.00 85.94 229 ARG A O 1
ATOM 1711 N N . ASP A 1 230 ? 2.779 -4.797 14.117 1.00 84.56 230 ASP A N 1
ATOM 1712 C CA . ASP A 1 230 ? 2.455 -5.984 13.336 1.00 84.56 230 ASP A CA 1
ATOM 1713 C C . ASP A 1 230 ? 1.273 -6.698 14.002 1.00 84.56 230 ASP A C 1
ATOM 1715 O O . ASP A 1 230 ? 0.988 -6.505 15.189 1.00 84.56 230 ASP A O 1
ATOM 1719 N N . PHE A 1 231 ? 0.558 -7.513 13.237 1.00 78.25 231 PHE A N 1
ATOM 1720 C CA . PHE A 1 231 ? -0.600 -8.236 13.747 1.00 78.25 231 PHE A CA 1
ATOM 1721 C C . PHE A 1 231 ? -0.230 -9.216 14.869 1.00 78.25 231 PHE A C 1
ATOM 1723 O O . PHE A 1 231 ? -1.034 -9.454 15.767 1.00 78.25 231 PHE A O 1
ATOM 1730 N N . GLY A 1 232 ? 0.995 -9.753 14.857 1.00 67.81 232 GLY A N 1
ATOM 1731 C CA . GLY A 1 232 ? 1.506 -10.613 15.928 1.00 67.81 232 GLY A CA 1
ATOM 1732 C C . GLY A 1 232 ? 1.604 -9.899 17.282 1.00 67.81 232 GLY A C 1
ATOM 1733 O O . GLY A 1 232 ? 1.175 -10.448 18.296 1.00 67.81 232 GLY A O 1
ATOM 1734 N N . LYS A 1 233 ? 2.124 -8.666 17.313 1.00 62.88 233 LYS A N 1
ATOM 1735 C CA . LYS A 1 233 ? 2.221 -7.849 18.532 1.00 62.88 233 LYS A CA 1
ATOM 1736 C C . LYS A 1 233 ? 0.878 -7.244 18.920 1.00 62.88 233 LYS A C 1
ATOM 1738 O O . LYS A 1 233 ? 0.560 -7.269 20.102 1.00 62.88 233 LYS A O 1
ATOM 1743 N N . ALA A 1 234 ? 0.074 -6.796 17.952 1.00 59.59 234 ALA A N 1
ATOM 1744 C CA . ALA A 1 234 ? -1.267 -6.271 18.215 1.00 59.59 234 ALA A CA 1
ATOM 1745 C C . ALA A 1 234 ? -2.178 -7.329 18.867 1.00 59.59 234 ALA A C 1
ATOM 1747 O O . ALA A 1 234 ? -2.893 -7.032 19.822 1.00 59.59 234 ALA A O 1
ATOM 1748 N N . LEU A 1 235 ? -2.098 -8.591 18.422 1.00 56.34 235 LEU A N 1
ATOM 1749 C CA . LEU A 1 235 ? -2.833 -9.700 19.039 1.00 56.34 235 LEU A CA 1
ATOM 1750 C C . LEU A 1 235 ? -2.300 -10.036 20.443 1.00 56.34 235 LEU A C 1
ATOM 1752 O O . LEU A 1 235 ? -3.078 -10.303 21.361 1.00 56.34 235 LEU A O 1
ATOM 1756 N N . ALA A 1 236 ? -0.978 -10.005 20.636 1.00 53.91 236 ALA A N 1
ATOM 1757 C CA . ALA A 1 236 ? -0.357 -10.274 21.932 1.00 53.91 236 ALA A CA 1
ATOM 1758 C C . ALA A 1 236 ? -0.678 -9.192 22.982 1.00 53.91 236 ALA A C 1
ATOM 1760 O O . ALA A 1 236 ? -0.935 -9.527 24.138 1.00 53.91 236 ALA A O 1
ATOM 1761 N N . GLU A 1 237 ? -0.705 -7.913 22.595 1.00 56.47 237 GLU A N 1
ATOM 1762 C CA . GLU A 1 237 ? -1.116 -6.798 23.460 1.00 56.47 237 GLU A CA 1
ATOM 1763 C C . GLU A 1 237 ? -2.625 -6.807 23.716 1.00 56.47 237 GLU A C 1
ATOM 1765 O O . GLU A 1 237 ? -3.013 -6.730 24.874 1.00 56.47 237 GLU A O 1
ATOM 1770 N N . SER A 1 238 ? -3.466 -7.063 22.706 1.00 53.31 238 SER A N 1
ATOM 1771 C CA . SER A 1 238 ? -4.910 -7.295 22.893 1.00 53.31 238 SER A CA 1
ATOM 1772 C C . SER A 1 238 ? -5.186 -8.381 23.941 1.00 53.31 238 SER A C 1
ATOM 1774 O O . SER A 1 238 ? -5.992 -8.191 24.851 1.00 53.31 238 SER A O 1
ATOM 1776 N N . THR A 1 239 ? -4.464 -9.502 23.872 1.00 51.47 239 THR A N 1
ATOM 1777 C CA . THR A 1 239 ? -4.603 -10.600 24.840 1.00 51.47 239 THR A CA 1
ATOM 1778 C C . THR A 1 239 ? -4.073 -10.201 26.223 1.00 51.47 239 THR A C 1
ATOM 1780 O O . THR A 1 239 ? -4.627 -10.606 27.246 1.00 51.47 239 THR A O 1
ATOM 1783 N N . ARG A 1 240 ? -3.021 -9.374 26.279 1.00 48.16 240 ARG A N 1
ATOM 1784 C CA . ARG A 1 240 ? -2.448 -8.849 27.526 1.00 48.16 240 ARG A CA 1
ATOM 1785 C C . ARG A 1 240 ? -3.350 -7.812 28.191 1.00 48.16 240 ARG A C 1
ATOM 1787 O O . ARG A 1 240 ? -3.429 -7.811 29.414 1.00 48.16 240 ARG A O 1
ATOM 1794 N N . ASP A 1 241 ? -4.032 -6.979 27.418 1.00 50.53 241 ASP A N 1
ATOM 1795 C CA . ASP A 1 241 ? -4.965 -5.964 27.901 1.00 50.53 241 ASP A CA 1
ATOM 1796 C C . ASP A 1 241 ? -6.304 -6.580 28.299 1.00 50.53 241 ASP A C 1
ATOM 1798 O O . ASP A 1 241 ? -6.873 -6.167 29.303 1.00 50.53 241 ASP A O 1
ATOM 1802 N N . ILE A 1 242 ? -6.749 -7.654 27.632 1.00 50.16 242 ILE A N 1
ATOM 1803 C CA . ILE A 1 242 ? -7.813 -8.523 28.156 1.00 50.16 242 ILE A CA 1
ATOM 1804 C C . ILE A 1 242 ? -7.349 -9.162 29.469 1.00 50.16 242 ILE A C 1
ATOM 1806 O O . ILE A 1 242 ? -8.075 -9.117 30.455 1.00 50.16 242 ILE A O 1
ATOM 1810 N N . GLY A 1 243 ? -6.130 -9.703 29.532 1.00 41.50 243 GLY A N 1
ATOM 1811 C CA . GLY A 1 243 ? -5.571 -10.290 30.753 1.00 41.50 243 GLY A CA 1
ATOM 1812 C C . GLY A 1 243 ? -5.477 -9.296 31.917 1.00 41.50 243 GLY A C 1
ATOM 1813 O O . GLY A 1 243 ? -5.846 -9.637 33.037 1.00 41.50 243 GLY A O 1
ATOM 1814 N N . LYS A 1 244 ? -5.059 -8.053 31.651 1.00 47.75 244 LYS A N 1
ATOM 1815 C CA . LYS A 1 244 ? -5.037 -6.955 32.627 1.00 47.75 244 LYS A CA 1
ATOM 1816 C C . LYS A 1 244 ? -6.433 -6.478 32.992 1.00 47.75 244 LYS A C 1
ATOM 1818 O O . LYS A 1 244 ? -6.709 -6.368 34.168 1.00 47.75 244 LYS A O 1
ATOM 1823 N N . SER A 1 245 ? -7.331 -6.277 32.031 1.00 40.91 245 SER A N 1
ATOM 1824 C CA . SER A 1 245 ? -8.719 -5.879 32.289 1.00 40.91 245 SER A CA 1
ATOM 1825 C C . SER A 1 245 ? -9.475 -6.942 33.090 1.00 40.91 245 SER A C 1
ATOM 1827 O O . SER A 1 245 ? -10.244 -6.602 33.980 1.00 40.91 245 SER A O 1
ATOM 1829 N N . THR A 1 246 ? -9.205 -8.228 32.850 1.00 44.91 246 THR A N 1
ATOM 1830 C CA . THR A 1 246 ? -9.779 -9.336 33.629 1.00 44.91 246 THR A CA 1
ATOM 1831 C C . THR A 1 246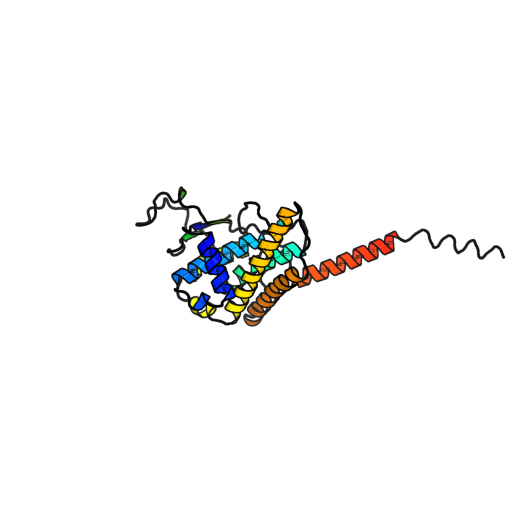 ? -9.141 -9.423 35.017 1.00 44.91 246 THR A C 1
ATOM 1833 O O . THR A 1 246 ? -9.844 -9.669 35.992 1.00 44.91 246 THR A O 1
ATOM 1836 N N . ALA A 1 247 ? -7.833 -9.175 35.141 1.00 42.75 247 ALA A N 1
ATOM 1837 C CA . ALA A 1 247 ? -7.149 -9.093 36.432 1.00 42.75 247 ALA A CA 1
ATOM 1838 C C . ALA A 1 247 ? -7.570 -7.857 37.248 1.00 42.75 247 ALA A C 1
ATOM 1840 O O . ALA A 1 247 ? -7.704 -7.960 38.462 1.00 42.75 247 ALA A O 1
ATOM 1841 N N . ASP A 1 248 ? -7.849 -6.729 36.597 1.00 41.44 248 ASP A N 1
ATOM 1842 C CA . ASP A 1 248 ? -8.336 -5.484 37.196 1.00 41.44 248 ASP A CA 1
ATOM 1843 C C . ASP A 1 248 ? -9.836 -5.572 37.532 1.00 41.44 248 ASP A C 1
ATOM 1845 O O . ASP A 1 248 ? -10.293 -5.044 38.545 1.00 41.44 248 ASP A O 1
ATOM 1849 N N . ALA A 1 249 ? -10.621 -6.318 36.748 1.00 41.06 249 ALA A N 1
ATOM 1850 C CA . ALA A 1 249 ? -11.997 -6.678 37.088 1.00 41.06 249 ALA A CA 1
ATOM 1851 C C . ALA A 1 249 ? -12.049 -7.662 38.271 1.00 41.06 249 ALA A C 1
ATOM 1853 O O . ALA A 1 249 ? -12.887 -7.519 39.155 1.00 41.06 249 ALA A O 1
ATOM 1854 N N . LEU A 1 250 ? -11.130 -8.629 38.343 1.00 35.28 250 LEU A N 1
ATOM 1855 C CA . LEU A 1 250 ? -11.019 -9.547 39.482 1.00 35.28 250 LEU A CA 1
ATOM 1856 C C . LEU A 1 250 ? -10.426 -8.870 40.730 1.00 35.28 250 LEU A C 1
ATOM 1858 O O . LEU A 1 250 ? -10.827 -9.213 41.841 1.00 35.28 250 LEU A O 1
ATOM 1862 N N . SER A 1 251 ? -9.528 -7.891 40.577 1.00 38.88 251 SER A N 1
ATOM 1863 C CA . SER A 1 251 ? -8.976 -7.118 41.699 1.00 38.88 251 SER A CA 1
ATOM 1864 C C . SER A 1 251 ? -9.951 -6.055 42.216 1.00 38.88 251 SER A C 1
ATOM 1866 O O . SER A 1 251 ? -9.956 -5.787 43.414 1.00 38.88 251 SER A O 1
ATOM 1868 N N . SER A 1 252 ? -10.836 -5.515 41.367 1.00 35.94 252 SER A N 1
ATOM 1869 C CA . SER A 1 252 ? -11.897 -4.575 41.771 1.00 35.94 252 SER A CA 1
ATOM 1870 C C . SER A 1 252 ? -13.167 -5.241 42.323 1.00 35.94 252 SER A C 1
ATOM 1872 O O . SER A 1 252 ? -13.996 -4.559 42.925 1.00 35.94 252 SER A O 1
ATOM 1874 N N . VAL A 1 253 ? -13.308 -6.569 42.205 1.00 33.56 253 VAL A N 1
ATOM 1875 C CA . VAL A 1 253 ? -14.374 -7.364 42.859 1.00 33.56 253 VAL A CA 1
ATOM 1876 C C . VAL A 1 253 ? -13.954 -7.887 44.249 1.00 33.56 253 VAL A C 1
ATOM 1878 O O . VAL A 1 253 ? -14.745 -8.499 44.969 1.00 33.56 253 VAL A O 1
ATOM 1881 N N . VAL A 1 254 ? -12.749 -7.561 44.717 1.00 36.16 254 VAL A N 1
ATOM 1882 C CA . VAL A 1 254 ? -12.350 -7.745 46.120 1.00 36.16 254 VAL A CA 1
ATOM 1883 C C . VAL A 1 254 ? -12.183 -6.351 46.732 1.00 36.16 254 VAL A C 1
ATOM 1885 O O . VAL A 1 254 ? -11.227 -5.671 46.369 1.00 36.16 254 VAL A O 1
ATOM 1888 N N . PRO A 1 255 ? -13.079 -5.889 47.642 1.00 37.47 255 PRO A N 1
ATOM 1889 C CA . PRO A 1 255 ? -13.350 -6.596 48.900 1.00 37.47 255 PRO A CA 1
ATOM 1890 C C . PRO A 1 255 ? -14.754 -6.349 49.519 1.00 37.47 255 PRO A C 1
ATOM 1892 O O . PRO A 1 255 ? -14.949 -5.331 50.170 1.00 37.47 255 PRO A O 1
ATOM 1895 N N . ILE A 1 256 ? -15.712 -7.290 49.455 1.00 29.61 256 ILE A N 1
ATOM 1896 C CA . ILE A 1 256 ? -16.859 -7.321 50.417 1.00 29.61 256 ILE A CA 1
ATOM 1897 C C . ILE A 1 256 ? -17.193 -8.747 50.937 1.00 29.61 256 ILE A C 1
ATOM 1899 O O . ILE A 1 256 ? -17.893 -8.908 51.932 1.00 29.61 256 ILE A O 1
ATOM 1903 N N . GLY A 1 257 ? -16.626 -9.819 50.370 1.00 27.95 257 GLY A N 1
ATOM 1904 C CA . GLY A 1 257 ? -17.048 -11.198 50.682 1.00 27.95 257 GLY A CA 1
ATOM 1905 C C . GLY A 1 257 ? -16.289 -11.977 51.767 1.00 27.95 257 GLY A C 1
ATOM 1906 O O . GLY A 1 257 ? -16.665 -13.114 52.025 1.00 27.95 257 GLY A O 1
ATOM 1907 N N . LEU A 1 258 ? -15.233 -11.438 52.392 1.00 29.33 258 LEU A N 1
ATOM 1908 C CA . LEU A 1 258 ? -14.401 -12.203 53.350 1.00 29.33 258 LEU A CA 1
ATOM 1909 C C . LEU A 1 258 ? -14.512 -11.753 54.820 1.00 29.33 258 LEU A C 1
ATOM 1911 O O . LEU A 1 258 ? -13.951 -12.403 55.694 1.00 29.33 258 LEU A O 1
ATOM 1915 N N . GLY A 1 259 ? -15.287 -10.704 55.121 1.00 29.09 259 GLY A N 1
ATOM 1916 C CA . GLY A 1 259 ? -15.509 -10.225 56.498 1.00 29.09 259 GLY A CA 1
ATOM 1917 C C . GLY A 1 259 ? -16.772 -10.757 57.192 1.00 29.09 259 GLY A C 1
ATOM 1918 O O . GLY A 1 259 ? -16.843 -10.749 58.416 1.00 29.09 259 GLY A O 1
ATOM 1919 N N . LEU A 1 260 ? -17.767 -11.250 56.444 1.00 28.30 260 LEU A N 1
ATOM 1920 C CA . LEU A 1 260 ? -19.057 -11.691 57.008 1.00 28.30 260 LEU A CA 1
ATOM 1921 C C . LEU A 1 260 ? -19.129 -13.200 57.305 1.00 28.30 260 LEU A C 1
ATOM 1923 O O . LEU A 1 260 ? -19.996 -13.634 58.058 1.00 28.30 260 LEU A O 1
ATOM 1927 N N . GLY A 1 261 ? -18.187 -13.997 56.787 1.00 28.27 261 GLY A N 1
ATOM 1928 C CA . GLY A 1 261 ? -18.122 -15.444 57.033 1.00 28.27 261 GLY A CA 1
ATOM 1929 C C . GLY A 1 261 ? -17.511 -15.849 58.382 1.00 28.27 261 GLY A C 1
ATOM 1930 O O . GLY A 1 261 ? -17.746 -16.964 58.836 1.00 28.27 261 GLY A O 1
ATOM 1931 N N . MET A 1 262 ? -16.765 -14.961 59.053 1.00 29.91 262 MET A N 1
ATOM 1932 C CA . MET A 1 262 ? -16.110 -15.274 60.337 1.00 29.91 262 MET A CA 1
ATOM 1933 C C . MET A 1 262 ? -16.898 -14.848 61.586 1.00 29.91 262 MET A C 1
ATOM 1935 O O . MET A 1 262 ? -16.552 -15.276 62.681 1.00 29.91 262 MET A O 1
ATOM 1939 N N . VAL A 1 263 ? -17.991 -14.086 61.455 1.00 32.66 263 VAL A N 1
ATOM 1940 C CA . VAL A 1 263 ? -18.840 -13.702 62.608 1.00 32.66 263 VAL A CA 1
ATOM 1941 C C . VAL A 1 263 ? -19.967 -14.719 62.869 1.00 32.66 263 VAL A C 1
ATOM 1943 O O . VAL A 1 263 ? -20.499 -14.783 63.972 1.00 32.66 263 VAL A O 1
ATOM 1946 N N . TRP A 1 264 ? -20.290 -15.590 61.906 1.00 30.92 264 TRP A N 1
ATOM 1947 C CA . TRP A 1 264 ? -21.346 -16.605 62.059 1.00 30.92 264 TRP A CA 1
ATOM 1948 C C . TRP A 1 264 ? -20.854 -17.957 62.618 1.00 30.92 264 TRP A C 1
ATOM 1950 O O . TRP A 1 264 ? -21.660 -18.811 62.974 1.00 30.92 264 TRP A O 1
ATOM 1960 N N . LEU A 1 265 ? -19.537 -18.146 62.757 1.00 33.53 265 LEU A N 1
ATOM 1961 C CA . LEU A 1 265 ? -18.913 -19.380 63.264 1.00 33.53 265 LEU A CA 1
ATOM 1962 C C . LEU A 1 265 ? -18.435 -19.293 64.730 1.00 33.53 265 LEU A C 1
ATOM 1964 O O . LEU A 1 265 ? -17.768 -20.204 65.205 1.00 33.53 265 LEU A O 1
ATOM 1968 N N . MET A 1 266 ? -18.804 -18.233 65.462 1.00 36.94 266 MET A N 1
ATOM 1969 C CA . MET A 1 266 ? -18.537 -18.088 66.908 1.00 36.94 266 MET A CA 1
ATOM 1970 C C . MET A 1 266 ? -19.803 -17.890 67.769 1.00 36.94 266 MET A C 1
ATOM 1972 O O . MET A 1 266 ? -19.701 -17.452 68.912 1.00 36.94 266 MET A O 1
ATOM 1976 N N . SER A 1 267 ? -21.003 -18.214 67.266 1.00 40.56 267 SER A N 1
ATOM 1977 C CA . SER A 1 267 ? -22.252 -18.135 68.054 1.00 40.56 267 SER A CA 1
ATOM 1978 C C . SER A 1 267 ? -23.143 -19.384 68.008 1.00 40.56 267 SER A C 1
ATOM 1980 O O . SER A 1 267 ? -24.349 -19.298 68.253 1.00 40.56 267 SER A O 1
ATOM 1982 N N . ARG A 1 268 ? -22.559 -20.563 67.771 1.00 40.75 268 ARG A N 1
ATOM 1983 C CA . ARG A 1 268 ? -23.189 -21.842 68.122 1.00 40.75 268 ARG A CA 1
ATOM 1984 C C . ARG A 1 268 ? -22.216 -22.764 68.828 1.00 40.75 268 ARG A C 1
ATOM 1986 O O . ARG A 1 268 ? -21.108 -22.943 68.284 1.00 40.75 268 ARG A O 1
#

Secondary structure (DSSP, 8-state):
--EEEEEE-S-HHHHHHHHHHHHHTT-GGGS-HHHHHHHHHHHHHHHHHHHTT--S---BT---GGGGTT-HHHHHHHHHHHHHHHHHSPSS-----S-EEEETTEEEEESS------TTS-S-TTSS-EEEEEEE-SHHHHHHHHHHHHTTSGGGHHHHTSHHHHHHHHHHHHHHHHHHHHHHHHHHHTS--PPPHHHHHHHHHHHHHHHHHHHHTT-PPP-SSTT---HHHHHHHHHHHHHHHHHHHHHHT-SSSSSSSSSTTS--

Foldseek 3Di:
DKAKEWEFEPDLVVLLVVLLVCLQVVCLLVDDLLSSLSSLLSLLQLLQVLLLLDPDDDAGLPDDCVSVVVQQLSLQLSFLSLLLLVLLFDPDDQDQPFYWYYYSRDAIDGHDDDCDPDPPDPSPPVPTPTSHIHINPWPSSSSSRVCSHCSSPPPSSVVCNDPLVSQLSSLSSVLSVLSVVQSVVCVVVVHHDDDDPVSVVSSLSNVVSQCVSQVVVVHDRDGGGPPRHHPVVSVVVVVVVVVVVVVVVVVVPDDDPPPPVVVVVPPD

Organism: NCBI:txid2829994

Sequence (268 aa):
MTYYWRHFTTSPTETAAKALASARNGSFAQLPPIDRVRQLRALLLLSLQGATLSDAPGPLGDLGPSLYNGNDERNATGAALARTALVLAPPGNVVLDQDVLSWDDAPAITGSIPPINIPGLPTDVSALPALAVVAIVSVAAAAACYVGTIVTQANHAIAFEQEKTKRLLNAHAASVDVIAKHIDREKLAGKTLPFEPEERTVLHGLERTQREVVAEQHLPLPTPFDGARDFGKALAESTRDIGKSTADALSSVVPIGLGLGMVWLMSR